Protein 3ET6 (pdb70)

Sequence (362 aa):
SAPAQEHPEATVLFSDIVGFTEIASRSSPLEVSLLDELYQRFDAAIEEYPQLYKVETIGDAYMVVCNVTVPCDDHADVLLEFALRMHEEASRVASSPVRIRVGMHSGPVVAGVVGRKMPRFLFGDTVNTASRMESHGEAGQIHISEACYCCLRSKERFEIRERGNITVKGKGTMRTYLLSPLSAPAQEHPEATVLFSDIVGFTEIASRSSPLEVSLLDELYQRFDAAIEEYPQLYKVETIGDAYMVVCNVTVPCDDHADVLLEFALRMHEEASRVAEPVRIRVGMHSGPVVAGVVGRKMPRFLFGDTVNTASRMESHGEAGQIHISEACYCLRSKERFEIRERGNITVKGKGTMRTYLLSPL

Nearest PDB structures (foldseek):
  3et6-assembly1_A  TM=1.006E+00  e=1.028E-40  Chlamydomonas reinhardtii
  3et6-assembly1_B  TM=9.823E-01  e=4.033E-35  Chlamydomonas reinhardtii
  8hbe-assembly1_A  TM=8.843E-01  e=1.521E-17  Homo sapiens
  3uvj-assembly1_A  TM=8.142E-01  e=6.470E-18  Homo sapiens
  1cju-assembly1_A  TM=8.402E-01  e=2.099E-16  Canis lupus familiaris

Solvent-accessible surface area: 17034 Å² total

Foldseek 3Di:
DDDKDKQFKKKKKKKDWDCLVVLCVPDPPVLSVLLVQLVVLLVVVCVVVVQKDWDQDVVRIIMIMGCPSPHDLQRLVSVVVSVLVSQVSQQVRCGCRIWMFMFMFMGMWIWDWDDDVDIDIIDDDRNLVSVVQRVVTDIQKYKYFPRSCVSNPCNPPQDWDAKDWDQNPPHGIGIITMGHND/DDFKDKDFKKKKKKKDWPPLVVVPVVDPPVVSCLLVQLVVLLVVVCVVVVQKDWDQDPVRIIMIMGCPPDHDQQRLQSVVVSVLVSQVSQQPGPVTIWMFMFMEMGMWIWDWDDDPDIDITDDDRNVVRVQQRVVTDIQKYKYFPRSCSRPCVPVFPKAWPQWDQTVPRGTTTMIMGHHD

Radius of gyration: 20.36 Å; Cα contacts (8 Å, |Δi|>4): 787; chains: 2; bounding box: 46×46×63 Å

B-factor: mean 72.59, std 29.99, range [11.93, 180.77]

Organism: Chlamydomonas reinhardtii (NCBI:txid3055)

CATH classification: 3.30.70.1230

InterPro domains:
  IPR001054 Adenylyl cyclase class-3/4/guanylyl cyclase [PF00211] (470-651)
  IPR001054 Adenylyl cyclase class-3/4/guanylyl cyclase [PS50125] (477-605)
  IPR001054 Adenylyl cyclase class-3/4/guanylyl cyclase [SM00044] (441-633)
  IPR001054 Adenylyl cyclase class-3/4/guanylyl cyclase [cd07302] (475-650)
  IPR011644 Heme NO-binding [PF07700] (37-158)
  IPR011645 Haem NO binding associated [PF07701] (232-462)
  IPR018297 Adenylyl cyclase class-4/guanylyl cyclase, conserved site [PS00452] (582-605)
  IPR024096 NO signalling/Golgi transport ligand-binding domain superfamily [SSF111126] (1-199)
  IPR029787 Nucleotide cyclase [G3DSA:3.30.70.1230] (467-655)
  IPR029787 Nucleotide cyclase [SSF55073] (463-649)
  IPR038158 H-NOX domain superfamily [G3DSA:3.90.1520.10] (1-194)
  IPR042463 Haem NO binding associated domain superfamily [G3DSA:3.30.450.260] (233-392)

Structure (mmCIF, N/CA/C/O backbone):
data_3ET6
#
_entry.id   3ET6
#
_cell.length_a   123.678
_cell.length_b   123.678
_cell.length_c   62.822
_cell.angle_alpha   90.000
_cell.angle_beta   90.000
_cell.angle_gamma   120.000
#
_symmetry.space_group_name_H-M   'P 32 2 1'
#
loop_
_entity.id
_entity.type
_entity.pdbx_description
1 polymer 'Soluble guanylyl cyclase beta'
2 polymer 'Soluble guanylyl cyclase beta'
3 non-polymer 'PHOSPHATE ION'
4 water water
#
loop_
_atom_site.group_PDB
_atom_site.id
_atom_site.type_symbol
_atom_site.label_atom_id
_atom_site.label_alt_id
_atom_site.label_comp_id
_atom_site.label_asym_id
_atom_site.label_entity_id
_atom_site.label_seq_id
_atom_site.pdbx_PDB_ins_code
_atom_site.Cartn_x
_atom_site.Cartn_y
_atom_site.Cartn_z
_atom_site.occupancy
_atom_site.B_iso_or_equiv
_atom_site.auth_seq_id
_atom_site.auth_comp_id
_atom_site.auth_asym_id
_atom_site.auth_atom_id
_atom_site.pdbx_PDB_model_num
ATOM 1 N N . SER A 1 1 ? -18.420 40.440 -9.549 1.00 77.64 467 SER A N 1
ATOM 2 C CA . SER A 1 1 ? -19.365 40.668 -8.477 1.00 85.75 467 SER A CA 1
ATOM 3 C C . SER A 1 1 ? -19.478 39.357 -7.699 1.00 88.08 467 SER A C 1
ATOM 4 O O . SER A 1 1 ? -19.682 38.304 -8.291 1.00 94.64 467 SER A O 1
ATOM 7 N N . ALA A 1 2 ? -19.342 39.422 -6.376 1.00 90.17 468 ALA A N 1
ATOM 8 C CA . ALA A 1 2 ? -19.322 38.228 -5.509 1.00 82.05 468 ALA A CA 1
ATOM 9 C C . ALA A 1 2 ? -20.556 37.331 -5.686 1.00 85.49 468 ALA A C 1
ATOM 10 O O . ALA A 1 2 ? -21.638 37.822 -6.005 1.00 81.65 468 ALA A O 1
ATOM 12 N N . PRO A 1 3 ? -20.400 36.008 -5.472 1.00 90.68 469 PRO A N 1
ATO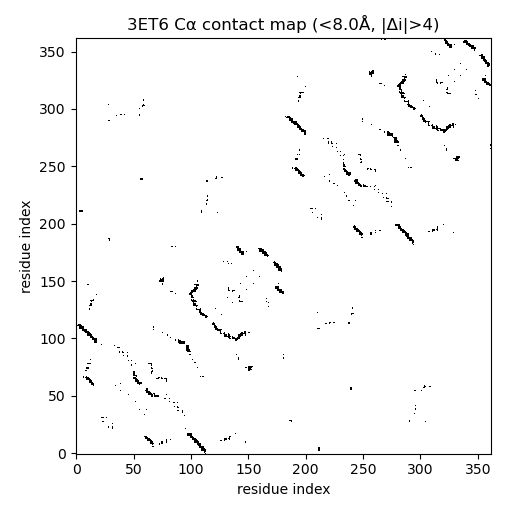M 13 C CA . PRO A 1 3 ? -21.550 35.099 -5.621 1.00 83.61 469 PRO A CA 1
ATOM 14 C C . PRO A 1 3 ? -22.643 35.355 -4.587 1.00 83.75 469 PRO A C 1
ATOM 15 O O . PRO A 1 3 ? -22.429 36.059 -3.603 1.00 78.88 469 PRO A O 1
ATOM 19 N N . ALA A 1 4 ? -23.821 34.794 -4.819 1.00 85.52 470 ALA A N 1
ATOM 20 C CA . ALA A 1 4 ? -24.870 34.873 -3.829 1.00 74.31 470 ALA A CA 1
ATOM 21 C C . ALA A 1 4 ? -24.331 34.199 -2.577 1.00 79.41 470 ALA A C 1
ATOM 22 O O . ALA A 1 4 ? -23.596 33.208 -2.679 1.00 79.15 470 ALA A O 1
ATOM 24 N N . GLN A 1 5 ? -24.689 34.769 -1.422 1.00 77.98 471 GLN A N 1
ATOM 25 C CA . GLN A 1 5 ? -24.372 34.235 -0.103 1.00 79.38 471 GLN A CA 1
ATOM 26 C C . GLN A 1 5 ? -25.663 33.992 0.641 1.00 82.81 471 GLN A C 1
ATOM 27 O O . GLN A 1 5 ? -26.674 34.626 0.363 1.00 84.23 471 GLN A O 1
ATOM 33 N N . GLU A 1 6 ? -25.642 33.068 1.584 1.00 80.21 472 GLU A N 1
ATOM 34 C CA . GLU A 1 6 ? -26.785 32.885 2.459 1.00 86.59 472 GLU A CA 1
ATOM 35 C C . GLU A 1 6 ? -26.467 33.347 3.889 1.00 80.48 472 GLU A C 1
ATOM 36 O O . GLU A 1 6 ? -25.643 32.756 4.578 1.00 80.29 472 GLU A O 1
ATOM 42 N N . HIS A 1 7 ? -27.104 34.435 4.299 1.00 78.63 473 HIS A N 1
ATOM 43 C CA . HIS A 1 7 ? -26.965 34.937 5.636 1.00 76.87 473 HIS A CA 1
ATOM 44 C C . HIS A 1 7 ? -27.875 34.111 6.536 1.00 83.14 473 HIS A C 1
ATOM 45 O O . HIS A 1 7 ? -29.085 34.075 6.334 1.00 73.47 473 HIS A O 1
ATOM 52 N N . PRO A 1 8 ? -27.282 33.452 7.541 1.00 96.24 474 PRO A N 1
ATOM 53 C CA . PRO A 1 8 ? -27.981 32.450 8.349 1.00 101.76 474 PRO A CA 1
ATOM 54 C C . PRO A 1 8 ? -29.115 33.046 9.162 1.00 91.39 474 PRO A C 1
ATOM 55 O O . PRO A 1 8 ? -30.075 32.343 9.457 1.00 91.46 474 PRO A O 1
ATOM 59 N N . GLU A 1 9 ? -29.002 34.319 9.515 1.00 84.17 475 GLU A N 1
ATOM 60 C CA . GLU A 1 9 ? -30.005 34.935 10.349 1.00 91.45 475 GLU A CA 1
ATOM 61 C C . GLU A 1 9 ? -30.041 36.423 10.146 1.00 80.40 475 GLU A C 1
ATOM 62 O O . GLU A 1 9 ? -29.166 37.147 10.605 1.00 89.49 475 GLU A O 1
ATOM 68 N N . ALA A 1 10 ? -31.079 36.876 9.460 1.00 72.99 476 ALA A N 1
ATOM 69 C CA . ALA A 1 10 ? -31.300 38.291 9.250 1.00 75.44 476 ALA A CA 1
ATOM 70 C C . ALA A 1 10 ? -32.771 38.565 9.512 1.00 75.91 476 ALA A C 1
ATOM 71 O O . ALA A 1 10 ? -33.581 37.647 9.666 1.00 68.49 476 ALA A O 1
ATOM 73 N N . THR A 1 11 ? -33.104 39.840 9.607 1.00 87.44 477 THR A N 1
ATOM 74 C CA . THR A 1 11 ? -34.470 40.256 9.881 1.00 92.92 477 THR A CA 1
ATOM 75 C C . THR A 1 11 ? -35.004 41.132 8.727 1.00 80.71 477 THR A C 1
ATOM 76 O O . THR A 1 11 ? -34.405 42.152 8.380 1.00 72.19 477 THR A O 1
ATOM 80 N N . VAL A 1 12 ? -36.106 40.731 8.107 1.00 70.97 478 VAL A N 1
ATOM 81 C CA . VAL A 1 12 ? -36.615 41.512 6.984 1.00 68.77 478 VAL A CA 1
ATOM 82 C C . VAL A 1 12 ? -37.962 42.101 7.316 1.00 54.15 478 VAL A C 1
ATOM 83 O O . VAL A 1 12 ? -38.787 41.446 7.896 1.00 61.54 478 VAL A O 1
ATOM 87 N N . LEU A 1 13 ? -38.127 43.371 6.970 1.00 55.43 479 LEU A N 1
ATOM 88 C CA . LEU A 1 13 ? -39.348 44.135 7.162 1.00 53.62 479 LEU A CA 1
ATOM 89 C C . LEU A 1 13 ? -40.066 44.470 5.820 1.00 64.54 479 LEU A C 1
ATOM 90 O O . LEU A 1 13 ? -39.423 44.775 4.818 1.00 72.99 479 LEU A O 1
ATOM 95 N N . PHE A 1 14 ? -41.391 44.418 5.797 1.00 61.55 480 PHE A N 1
ATOM 96 C CA . PHE A 1 14 ? -42.140 45.067 4.747 1.00 61.81 480 PHE A CA 1
ATOM 97 C C . PHE A 1 14 ? -43.061 46.102 5.365 1.00 64.72 480 PHE A C 1
ATOM 98 O O . PHE A 1 14 ? -43.523 45.924 6.495 1.00 63.62 480 PHE A O 1
ATOM 106 N N . SER A 1 15 ? -43.336 47.171 4.620 1.00 62.88 481 SER A N 1
ATOM 107 C CA . SER A 1 15 ? -44.312 48.176 5.022 1.00 66.01 481 SER A CA 1
ATOM 108 C C . SER A 1 15 ? -45.192 48.602 3.838 1.00 68.25 481 SER A C 1
ATOM 109 O O . SER A 1 15 ? -44.721 48.667 2.718 1.00 64.00 481 SER A O 1
ATOM 112 N N . ASP A 1 16 ? -46.457 48.921 4.093 1.00 67.69 482 ASP A N 1
ATOM 113 C CA . ASP A 1 16 ? -47.375 49.299 3.024 1.00 68.01 482 ASP A CA 1
ATOM 114 C C . ASP A 1 16 ? -48.449 50.312 3.480 1.00 74.08 482 ASP A C 1
ATOM 115 O O . ASP A 1 16 ? -48.844 50.321 4.646 1.00 67.52 482 ASP A O 1
ATOM 120 N N . ILE A 1 17 ? -48.926 51.150 2.552 1.00 63.51 483 ILE A N 1
ATOM 121 C CA . ILE A 1 17 ? -49.904 52.171 2.900 1.00 61.68 483 ILE A CA 1
ATOM 122 C C . ILE A 1 17 ? -51.239 51.517 3.165 1.00 62.57 483 ILE A C 1
ATOM 123 O O . ILE A 1 17 ? -51.682 50.634 2.414 1.00 61.45 483 ILE A O 1
ATOM 128 N N . VAL A 1 18 ? -51.863 51.952 4.254 1.00 69.04 484 VAL A N 1
ATOM 129 C CA . VAL A 1 18 ? -53.189 51.500 4.611 1.00 78.38 484 VAL A CA 1
ATOM 130 C C . VAL A 1 18 ? -54.209 52.296 3.800 1.00 78.15 484 VAL A C 1
ATOM 131 O O . VAL A 1 18 ? -54.097 53.515 3.665 1.00 81.46 484 VAL A O 1
ATOM 135 N N . GLY A 1 19 ? -55.182 51.583 3.239 1.00 73.48 485 GLY A N 1
ATOM 136 C CA . GLY A 1 19 ? -56.231 52.170 2.424 1.00 84.58 485 GLY A CA 1
ATOM 137 C C . GLY A 1 19 ? -55.727 52.805 1.143 1.00 87.51 485 GLY A C 1
ATOM 138 O O . GLY A 1 19 ? -56.258 53.817 0.689 1.00 89.86 485 GLY A O 1
ATOM 139 N N . PHE A 1 20 ? -54.713 52.199 0.543 1.00 82.30 486 PHE A N 1
ATOM 140 C CA . PHE A 1 20 ? -54.096 52.774 -0.634 1.00 83.63 486 PHE A CA 1
ATOM 141 C C . PHE A 1 20 ? -55.070 52.820 -1.806 1.00 85.78 486 PHE A C 1
ATOM 142 O O . PHE A 1 20 ? -55.238 53.857 -2.428 1.00 82.52 486 PHE A O 1
ATOM 150 N N . THR A 1 21 ? -55.738 51.713 -2.099 1.00 95.90 487 THR A N 1
ATOM 151 C CA . THR A 1 21 ? -56.675 51.721 -3.208 1.00 95.50 487 THR A CA 1
ATOM 152 C C . THR A 1 21 ? -57.774 52.774 -2.945 1.00 100.24 487 THR A C 1
ATOM 153 O O . THR A 1 21 ? -58.242 53.434 -3.859 1.00 112.00 487 THR A O 1
ATOM 157 N N . GLU A 1 22 ? -58.152 52.962 -1.690 1.00 93.73 488 GLU A N 1
ATOM 158 C CA . GLU A 1 22 ? -59.148 53.972 -1.337 1.00 103.48 488 GLU A CA 1
ATOM 159 C C . GLU A 1 22 ? -58.672 55.431 -1.479 1.00 99.62 488 GLU A C 1
ATOM 160 O O . GLU A 1 22 ? -59.451 56.328 -1.803 1.00 90.24 488 GLU A O 1
ATOM 166 N N . ILE A 1 23 ? -57.397 55.656 -1.182 1.00 92.88 489 ILE A N 1
ATOM 167 C CA . ILE A 1 23 ? -56.749 56.956 -1.319 1.00 90.04 489 ILE A CA 1
ATOM 168 C C . ILE A 1 23 ? -56.589 57.292 -2.802 1.00 88.77 489 ILE A C 1
ATOM 169 O O . ILE A 1 23 ? -56.719 58.444 -3.223 1.00 86.85 489 ILE A O 1
ATOM 174 N N . ALA A 1 24 ? -56.286 56.260 -3.581 1.00 79.81 490 ALA A N 1
ATOM 175 C CA . ALA A 1 24 ? -56.103 56.389 -5.006 1.00 81.49 490 ALA A CA 1
ATOM 176 C C . ALA A 1 24 ? -57.478 56.474 -5.634 1.00 96.34 490 ALA A C 1
ATOM 177 O O . ALA A 1 24 ? -57.630 56.815 -6.810 1.00 99.05 490 ALA A O 1
ATOM 179 N N . SER A 1 25 ? -58.488 56.159 -4.838 1.00 113.38 491 SER A N 1
ATOM 180 C CA . SER A 1 25 ? -59.846 56.213 -5.323 1.00 118.59 491 SER A CA 1
ATOM 181 C C . SER A 1 25 ? -60.165 57.658 -5.641 1.00 123.90 491 SER A C 1
ATOM 182 O O . SER A 1 25 ? -60.739 57.958 -6.676 1.00 129.36 491 SER A O 1
ATOM 185 N N . ARG A 1 26 ? -59.772 58.556 -4.750 1.00 106.52 492 ARG A N 1
ATOM 186 C CA . ARG A 1 26 ? -60.084 59.959 -4.924 1.00 111.88 492 ARG A CA 1
ATOM 187 C C . ARG A 1 26 ? -58.838 60.777 -5.189 1.00 103.87 492 ARG A C 1
ATOM 188 O O . ARG A 1 26 ? -58.668 61.849 -4.628 1.00 105.01 492 ARG A O 1
ATOM 196 N N . SER A 1 27 ? -57.973 60.271 -6.061 1.00 108.41 493 SER A N 1
ATOM 197 C CA . SER A 1 27 ? -56.788 61.013 -6.503 1.00 99.25 493 SER A CA 1
ATOM 198 C C . SER A 1 27 ? -56.348 60.568 -7.902 1.00 92.08 493 SER A C 1
ATOM 199 O O . SER A 1 27 ? -56.645 59.456 -8.340 1.00 85.84 493 SER A O 1
ATOM 202 N N . SER A 1 28 ? -55.654 61.457 -8.603 1.00 98.72 494 SER A N 1
ATOM 203 C CA . SER A 1 28 ? -54.9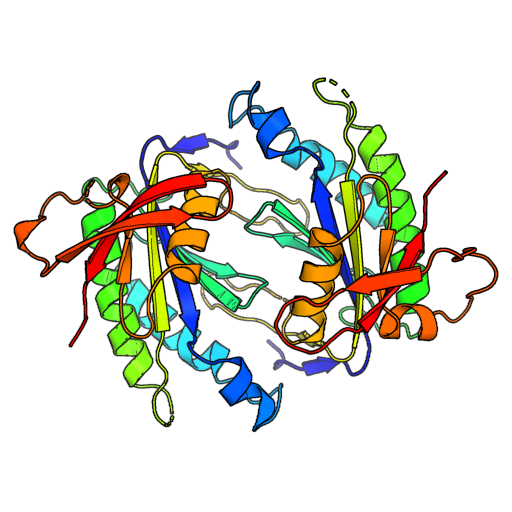62 61.116 -9.839 1.00 94.88 494 SER A CA 1
ATOM 204 C C . SER A 1 28 ? -53.919 60.037 -9.547 1.00 93.74 494 SER A C 1
ATOM 205 O O . SER A 1 28 ? -53.406 59.953 -8.433 1.00 90.00 494 SER A O 1
ATOM 208 N N . PRO A 1 29 ? -53.595 59.198 -10.546 1.00 98.94 495 PRO A N 1
ATOM 209 C CA . PRO A 1 29 ? -52.542 58.202 -10.311 1.00 88.79 495 PRO A CA 1
ATOM 210 C C . PRO A 1 29 ? -51.161 58.840 -10.164 1.00 77.48 495 PRO A C 1
ATOM 211 O O . PRO A 1 29 ? -50.284 58.246 -9.553 1.00 76.32 495 PRO A O 1
ATOM 215 N N . LEU A 1 30 ? -50.973 60.019 -10.746 1.00 74.55 496 LEU A N 1
ATOM 216 C CA . LEU A 1 30 ? -49.728 60.743 -10.602 1.00 75.45 496 LEU A CA 1
ATOM 217 C C . LEU A 1 30 ? -49.768 61.487 -9.266 1.00 75.53 496 LEU A C 1
ATOM 218 O O . LEU A 1 30 ? -48.732 61.733 -8.645 1.00 63.60 496 LEU A O 1
ATOM 223 N N . GLU A 1 31 ? -50.967 61.832 -8.813 1.00 78.31 497 GLU A N 1
ATOM 224 C CA . GLU A 1 31 ? -51.107 62.373 -7.471 1.00 85.67 497 GLU A CA 1
ATOM 225 C C . GLU A 1 31 ? -50.687 61.314 -6.471 1.00 73.34 497 GLU A C 1
ATOM 226 O O . GLU A 1 31 ? -49.934 61.608 -5.538 1.00 71.39 497 GLU A O 1
ATOM 232 N N . VAL A 1 32 ? -51.139 60.078 -6.673 1.00 83.78 498 VAL A N 1
ATOM 233 C CA . VAL A 1 32 ? -50.913 59.042 -5.666 1.00 86.41 498 VAL A CA 1
ATOM 234 C C . VAL A 1 32 ? -49.498 58.497 -5.731 1.00 74.95 498 VAL A C 1
ATOM 235 O O . VAL A 1 32 ? -48.970 57.995 -4.738 1.00 69.07 498 VAL A O 1
ATOM 248 N N . SER A 1 34 ? -46.934 60.462 -6.409 1.00 73.62 500 SER A N 1
ATOM 249 C CA . SER A 1 34 ? -46.072 61.397 -5.707 1.00 82.89 500 SER A CA 1
ATOM 250 C C . SER A 1 34 ? -46.349 61.386 -4.181 1.00 82.55 500 SER A C 1
ATOM 251 O O . SER A 1 34 ? -45.512 61.822 -3.382 1.00 73.17 500 SER A O 1
ATOM 254 N N . LEU A 1 35 ? -47.514 60.882 -3.783 1.00 75.82 501 LEU A N 1
ATOM 255 C CA . LEU A 1 35 ? -47.788 60.636 -2.373 1.00 77.58 501 LEU A CA 1
ATOM 256 C C . LEU A 1 35 ? -46.953 59.445 -1.914 1.00 73.08 501 LEU A C 1
ATOM 257 O O . LEU A 1 35 ? -46.373 59.437 -0.838 1.00 60.87 501 LEU A O 1
ATOM 262 N N . LEU A 1 36 ? -46.887 58.429 -2.757 1.00 82.30 502 LEU A N 1
ATOM 263 C CA . LEU A 1 36 ? -46.047 57.294 -2.476 1.00 70.72 502 LEU A CA 1
ATOM 264 C C . LEU A 1 36 ? -44.595 57.773 -2.352 1.00 69.92 502 LEU A C 1
ATOM 265 O O . LEU A 1 36 ? -43.937 57.494 -1.364 1.00 79.13 502 LEU A O 1
ATOM 270 N N . ASP A 1 37 ? -44.108 58.525 -3.337 1.00 70.99 503 ASP A N 1
ATOM 271 C CA . ASP A 1 37 ? -42.706 58.959 -3.380 1.00 74.94 503 ASP A CA 1
ATOM 272 C C . ASP A 1 37 ? -42.334 59.837 -2.169 1.00 75.66 503 ASP A C 1
ATOM 273 O O . ASP A 1 37 ? -41.202 59.779 -1.672 1.00 69.57 503 ASP A O 1
ATOM 278 N N . GLU A 1 38 ? -43.294 60.637 -1.697 1.00 86.78 504 GLU A N 1
ATOM 279 C CA . GLU A 1 38 ? -43.091 61.539 -0.549 1.00 102.20 504 GLU A CA 1
ATOM 280 C C . GLU A 1 38 ? -42.839 60.745 0.727 1.00 97.81 504 GLU A C 1
ATOM 281 O O . GLU A 1 38 ? -41.864 60.974 1.428 1.00 104.24 504 GLU A O 1
ATOM 287 N N . LEU A 1 39 ? -43.727 59.803 1.009 1.00 92.71 505 LEU A N 1
ATOM 288 C CA . LEU A 1 39 ? -43.528 58.838 2.072 1.00 82.28 505 LEU A CA 1
ATOM 289 C C . LEU A 1 39 ? -42.224 58.059 1.929 1.00 75.31 505 LEU A C 1
ATOM 290 O O . LEU A 1 39 ? -41.567 57.789 2.911 1.00 76.07 505 LEU A O 1
ATOM 295 N N . TYR A 1 40 ? -41.859 57.673 0.717 1.00 73.12 506 TYR A N 1
ATOM 296 C CA . TYR A 1 40 ? -40.602 56.962 0.498 1.00 76.54 506 TYR A CA 1
ATOM 297 C C . TYR A 1 40 ? -39.430 57.802 0.917 1.00 77.19 506 TYR A C 1
ATOM 298 O O . TYR A 1 40 ? -38.467 57.288 1.467 1.00 82.11 506 TYR A O 1
ATOM 307 N N . GLN A 1 41 ? -39.499 59.096 0.635 1.00 77.90 507 GLN A N 1
ATOM 308 C CA . GLN A 1 41 ? -38.367 59.971 0.892 1.00 81.63 507 GLN A CA 1
ATOM 309 C C . GLN A 1 41 ? -38.214 60.283 2.365 1.00 81.97 507 GLN A C 1
ATOM 310 O O . GLN A 1 41 ? -37.107 60.542 2.839 1.00 84.97 507 GLN A O 1
ATOM 316 N N . ARG A 1 42 ? -39.323 60.272 3.093 1.00 85.55 508 ARG A N 1
ATOM 317 C CA . ARG A 1 42 ? -39.262 60.361 4.550 1.00 91.23 508 ARG A CA 1
ATOM 318 C C . ARG A 1 42 ? -38.617 59.111 5.154 1.00 84.46 508 ARG A C 1
ATOM 319 O O . ARG A 1 42 ? -37.888 59.214 6.123 1.00 86.87 508 ARG A O 1
ATOM 327 N N . PHE A 1 43 ? -38.849 57.938 4.573 1.00 79.82 509 PHE A N 1
ATOM 328 C CA . PHE A 1 43 ? -38.230 56.723 5.085 1.00 80.63 509 PHE A CA 1
ATOM 329 C C . PHE A 1 43 ? -36.740 56.751 4.801 1.00 77.05 509 PHE A C 1
ATOM 330 O O . PHE A 1 43 ? -35.927 56.415 5.658 1.00 77.28 509 PHE A O 1
ATOM 338 N N . ASP A 1 44 ? -36.386 57.161 3.593 1.00 82.86 510 ASP A N 1
ATOM 339 C CA . ASP A 1 44 ? -34.998 57.179 3.166 1.00 85.22 510 ASP A CA 1
ATOM 340 C C . ASP A 1 44 ? -34.150 58.168 3.986 1.00 87.66 510 ASP A C 1
ATOM 341 O O . ASP A 1 44 ? -32.939 57.963 4.184 1.00 89.77 510 ASP A O 1
ATOM 346 N N . ALA A 1 45 ? -34.782 59.246 4.451 1.00 82.35 511 ALA A N 1
ATOM 347 C CA . ALA A 1 45 ? -34.090 60.257 5.271 1.00 88.00 511 ALA A CA 1
ATOM 348 C C . ALA A 1 45 ? -34.112 59.928 6.775 1.00 92.28 511 ALA A C 1
ATOM 349 O O . ALA A 1 45 ? -33.301 60.458 7.550 1.00 104.02 511 ALA A O 1
ATOM 351 N N . ALA A 1 46 ? -35.047 59.086 7.205 1.00 86.82 512 ALA A N 1
ATOM 352 C CA . ALA A 1 46 ? -34.996 58.592 8.568 1.00 88.80 512 ALA A CA 1
ATOM 353 C C . ALA A 1 46 ? -34.015 57.425 8.621 1.00 90.59 512 ALA A C 1
ATOM 354 O O . ALA A 1 46 ? -33.397 57.176 9.648 1.00 90.39 512 ALA A O 1
ATOM 356 N N . ILE A 1 47 ? -33.837 56.732 7.501 1.00 89.51 513 ILE A N 1
ATOM 357 C CA . ILE A 1 47 ? -32.965 55.565 7.491 1.00 88.87 513 ILE A CA 1
ATOM 358 C C . ILE A 1 47 ? -31.484 55.968 7.362 1.00 88.80 513 ILE A C 1
ATOM 359 O O . ILE A 1 47 ? -30.594 55.108 7.403 1.00 84.74 513 ILE A O 1
ATOM 364 N N . GLU A 1 48 ? -31.238 57.274 7.220 1.00 88.52 514 GLU A N 1
ATOM 365 C CA . GLU A 1 48 ? -29.884 57.852 7.350 1.00 99.21 514 GLU A CA 1
ATOM 366 C C . GLU A 1 48 ? -29.301 57.484 8.727 1.00 96.71 514 GLU A C 1
ATOM 367 O O . GLU A 1 48 ? -28.123 57.190 8.873 1.00 90.31 514 GLU A O 1
ATOM 373 N N . GLU A 1 49 ? -30.165 57.450 9.730 1.00 95.36 515 GLU A N 1
ATOM 374 C CA . GLU A 1 49 ? -29.747 57.185 11.083 1.00 85.04 515 GLU A CA 1
ATOM 375 C C . GLU A 1 49 ? -29.590 55.682 11.372 1.00 98.49 515 GLU A C 1
ATOM 376 O O . GLU A 1 49 ? -29.079 55.302 12.423 1.00 87.68 515 GLU A O 1
ATOM 382 N N . TYR A 1 50 ? -30.026 54.817 10.456 1.00 117.96 516 TYR A N 1
ATOM 383 C CA . TYR A 1 50 ? -29.922 53.371 10.703 1.00 118.37 516 TYR A CA 1
ATOM 384 C C . TYR A 1 50 ? -29.088 52.667 9.630 1.00 118.31 516 TYR A C 1
ATOM 385 O O . TYR A 1 50 ? -29.613 51.990 8.756 1.00 116.55 516 TYR A O 1
ATOM 394 N N . PRO A 1 51 ? -27.764 52.811 9.727 1.00 109.92 517 PRO A N 1
ATOM 395 C CA . PRO A 1 51 ? -26.788 52.351 8.733 1.00 110.59 517 PRO A CA 1
ATOM 396 C C . PRO A 1 51 ? -26.800 50.848 8.479 1.00 104.60 517 PRO A C 1
ATOM 397 O O . PRO A 1 51 ? -26.578 50.419 7.346 1.00 103.98 517 PRO A O 1
ATOM 401 N N . GLN A 1 52 ? -27.039 50.058 9.515 1.00 98.63 518 GLN A N 1
ATOM 402 C CA . GLN A 1 52 ? -27.014 48.619 9.357 1.00 93.78 518 GLN A CA 1
ATOM 403 C C . GLN A 1 52 ? -28.101 48.190 8.379 1.00 88.46 518 GLN A C 1
ATOM 404 O O . GLN A 1 52 ? -28.071 47.064 7.900 1.00 84.88 518 GLN A O 1
ATOM 410 N N . LEU A 1 53 ? -29.066 49.075 8.104 1.00 91.19 519 LEU A N 1
ATOM 411 C CA . LEU A 1 53 ? -30.281 48.700 7.334 1.00 88.18 519 LEU A CA 1
ATOM 412 C C . LEU A 1 53 ? -30.135 48.904 5.816 1.00 90.58 519 LEU A C 1
ATOM 413 O O . LEU A 1 53 ? -29.536 49.887 5.359 1.00 91.54 519 LEU A O 1
ATOM 418 N N . TYR A 1 54 ? -30.666 47.945 5.060 1.00 89.16 520 TYR A N 1
ATOM 419 C CA . TYR A 1 54 ? -30.800 48.035 3.605 1.00 80.47 520 TYR A CA 1
ATOM 420 C C . TYR A 1 54 ? -32.265 48.056 3.143 1.00 75.70 520 TYR A C 1
ATOM 421 O O . TYR A 1 54 ? -33.029 47.152 3.499 1.00 67.30 520 TYR A O 1
ATOM 430 N N . LYS A 1 55 ? -32.629 49.041 2.310 1.00 73.97 521 LYS A N 1
ATOM 431 C CA . LYS A 1 55 ? -34.000 49.201 1.829 1.00 65.42 521 LYS A CA 1
ATOM 432 C C . LYS A 1 55 ? -34.149 49.201 0.306 1.00 76.52 521 LYS A C 1
ATOM 433 O O . LYS A 1 55 ? -33.365 49.808 -0.406 1.00 94.95 521 LYS A O 1
ATOM 439 N N . VAL A 1 56 ? -35.180 48.516 -0.172 1.00 77.80 522 VAL A N 1
ATOM 440 C CA . VAL A 1 56 ? -35.595 48.611 -1.550 1.00 68.28 522 VAL A CA 1
ATOM 441 C C . VAL A 1 56 ? -37.097 48.922 -1.646 1.00 61.08 522 VAL A C 1
ATOM 442 O O . VAL A 1 56 ? -37.894 48.331 -0.944 1.00 57.87 522 VAL A O 1
ATOM 446 N N . GLU A 1 57 ? -37.454 49.895 -2.486 1.00 61.47 523 GLU A N 1
ATOM 447 C CA . GLU A 1 57 ? -38.839 50.181 -2.825 1.00 56.36 523 GLU A CA 1
ATOM 448 C C . GLU A 1 57 ? -39.247 49.140 -3.858 1.00 50.56 523 GLU A C 1
ATOM 449 O O . GLU A 1 57 ? -38.565 48.984 -4.844 1.00 46.20 523 GLU A O 1
ATOM 455 N N . THR A 1 58 ? -40.329 48.404 -3.638 1.00 51.46 524 THR A N 1
ATOM 456 C CA . THR A 1 58 ? -40.589 47.217 -4.453 1.00 56.09 524 THR A CA 1
ATOM 457 C C . THR A 1 58 ? -41.777 47.393 -5.410 1.00 57.36 524 THR A C 1
ATOM 458 O O . THR A 1 58 ? -42.690 48.190 -5.143 1.00 46.59 524 THR A O 1
ATOM 462 N N . ILE A 1 59 ? -41.742 46.663 -6.533 1.00 49.26 525 ILE A N 1
ATOM 463 C CA . ILE A 1 59 ? -42.914 46.582 -7.396 1.00 52.80 525 ILE A CA 1
ATOM 464 C C . ILE A 1 59 ? -44.074 45.995 -6.595 1.00 49.04 525 ILE A C 1
ATOM 465 O O . ILE A 1 59 ? -43.974 44.893 -6.060 1.00 68.70 525 ILE A O 1
ATOM 470 N N . GLY A 1 60 ? -45.163 46.750 -6.523 1.00 50.18 526 GLY A N 1
ATOM 471 C CA . GLY A 1 60 ? -46.321 46.454 -5.683 1.00 42.44 526 GLY A CA 1
ATOM 472 C C . GLY A 1 60 ? -46.487 47.526 -4.586 1.00 48.14 526 GLY A C 1
ATOM 473 O O . GLY A 1 60 ? -47.495 47.578 -3.902 1.00 75.04 526 GLY A O 1
ATOM 474 N N . ASP A 1 61 ? -45.461 48.356 -4.416 1.00 48.72 527 ASP A N 1
ATOM 475 C CA . ASP A 1 61 ? -45.474 49.535 -3.545 1.00 66.30 527 ASP A CA 1
ATOM 476 C C . ASP A 1 61 ? -44.858 49.257 -2.159 1.00 65.92 527 ASP A C 1
ATOM 477 O O . ASP A 1 61 ? -44.502 50.165 -1.450 1.00 68.05 527 ASP A O 1
ATOM 482 N N . ALA A 1 62 ? -44.703 47.995 -1.800 1.00 66.36 528 ALA A N 1
ATOM 483 C CA . ALA A 1 62 ? -44.117 47.656 -0.527 1.00 59.96 528 ALA A CA 1
ATOM 484 C C . ALA A 1 62 ? -42.733 48.260 -0.422 1.00 58.99 528 ALA A C 1
ATOM 485 O O . ALA A 1 62 ? -41.950 48.213 -1.363 1.00 54.29 528 ALA A O 1
ATOM 487 N N . TYR A 1 63 ? -42.456 48.847 0.738 1.00 66.13 529 TYR A N 1
ATOM 488 C CA . TYR A 1 63 ? -41.121 49.298 1.116 1.00 62.56 529 TYR A CA 1
ATOM 489 C C . TYR A 1 63 ? -40.486 48.148 1.864 1.00 57.43 529 TYR A C 1
ATOM 490 O O . TYR A 1 63 ? -41.039 47.662 2.828 1.00 51.95 529 TYR A O 1
ATOM 499 N N . MET A 1 64 ? -39.332 47.701 1.414 1.00 62.44 530 MET A N 1
ATOM 500 C CA . MET A 1 64 ? -38.653 46.629 2.106 1.00 67.70 530 MET A CA 1
ATOM 501 C C . MET A 1 64 ? -37.373 47.134 2.810 1.00 71.31 530 MET A C 1
ATOM 502 O O . MET A 1 64 ? -36.724 48.096 2.367 1.00 66.25 530 MET A O 1
ATOM 507 N N . VAL A 1 65 ? -37.035 46.488 3.923 1.00 61.88 531 VAL A N 1
ATOM 508 C CA . VAL A 1 65 ? -35.839 46.820 4.708 1.00 63.08 531 VAL A CA 1
ATOM 509 C C . VAL A 1 65 ? -35.219 45.521 5.255 1.00 56.69 531 VAL A C 1
ATOM 510 O O . VAL A 1 65 ? -35.916 44.588 5.550 1.00 61.24 531 VAL A O 1
ATOM 514 N N . VAL A 1 66 ? -33.907 45.443 5.361 1.00 72.20 532 VAL A N 1
ATOM 515 C CA . VAL A 1 66 ? -33.265 44.193 5.745 1.00 78.56 532 VAL A CA 1
ATOM 516 C C . VAL A 1 66 ? -32.099 44.531 6.690 1.00 90.86 532 VAL A C 1
ATOM 517 O O . VAL A 1 66 ? -31.503 45.608 6.597 1.00 96.15 532 VAL A O 1
ATOM 521 N N . CYS A 1 67 ? -31.813 43.645 7.638 1.00 89.59 533 CYS A N 1
ATOM 522 C CA . CYS A 1 67 ? -30.739 43.888 8.597 1.00 84.99 533 CYS A CA 1
ATOM 523 C C . CYS A 1 67 ? -29.911 42.625 8.764 1.00 84.21 533 CYS A C 1
ATOM 524 O O . CYS A 1 67 ? -30.429 41.504 8.690 1.00 80.74 533 CYS A O 1
ATOM 527 N N . ASN A 1 68 ? -28.608 42.822 8.923 1.00 88.09 534 ASN A N 1
ATOM 528 C CA . ASN A 1 68 ? -27.676 41.716 8.965 1.00 96.51 534 ASN A CA 1
ATOM 529 C C . ASN A 1 68 ? -27.483 40.985 7.624 1.00 84.17 534 ASN A C 1
ATOM 530 O O . ASN A 1 68 ? -27.285 39.781 7.592 1.00 79.24 534 ASN A O 1
ATOM 535 N N . VAL A 1 69 ? -27.565 41.703 6.512 1.00 89.96 535 VAL A N 1
ATOM 536 C CA . VAL A 1 69 ? -27.231 41.121 5.209 1.00 76.35 535 VAL A CA 1
ATOM 537 C C . VAL A 1 69 ? -26.204 42.048 4.616 1.00 87.09 535 VAL A C 1
ATOM 538 O O . VAL A 1 69 ? -25.208 41.608 4.053 1.00 98.76 535 VAL A O 1
ATOM 542 N N . THR A 1 70 ? -26.429 43.348 4.790 1.00 91.12 536 THR A N 1
ATOM 543 C CA . THR A 1 70 ? -25.443 44.358 4.428 1.00 90.65 536 THR A CA 1
ATOM 544 C C . THR A 1 70 ? -24.232 44.221 5.344 1.00 110.29 536 THR A C 1
ATOM 545 O O . THR A 1 70 ? -23.191 43.707 4.934 1.00 120.14 536 THR A O 1
ATOM 549 N N . VAL A 1 71 ? -24.373 44.670 6.589 1.00 106.78 537 VAL A N 1
ATOM 550 C CA . VAL A 1 71 ? -23.334 44.468 7.580 1.00 109.31 537 VAL A CA 1
ATOM 551 C C . VAL A 1 71 ? -23.863 43.490 8.626 1.00 111.19 537 VAL A C 1
ATOM 552 O O . VAL A 1 71 ? -25.058 43.459 8.872 1.00 115.22 537 VAL A O 1
ATOM 556 N N . PRO A 1 72 ? -22.979 42.671 9.219 1.00 141.27 538 PRO A N 1
ATOM 557 C CA . PRO A 1 72 ? -23.319 41.806 10.359 1.00 147.53 538 PRO A CA 1
ATOM 558 C C . PRO A 1 72 ? -23.892 42.576 11.548 1.00 141.21 538 PRO A C 1
ATOM 559 O O . PRO A 1 72 ? -23.592 43.757 11.715 1.00 139.49 538 PRO A O 1
ATOM 563 N N . CYS A 1 73 ? -24.703 41.918 12.370 1.00 129.54 539 CYS A N 1
ATOM 564 C CA . CYS A 1 73 ? -25.320 42.604 13.500 1.00 137.36 539 CYS A CA 1
ATOM 565 C C . CYS A 1 73 ? -25.616 41.703 14.696 1.00 141.02 539 CYS A C 1
ATOM 566 O O . CYS A 1 73 ? -25.110 41.934 15.795 1.00 154.99 539 CYS A O 1
ATOM 569 N N . ASP A 1 74 ? -26.445 40.687 14.485 1.00 124.07 540 ASP A N 1
ATOM 570 C CA . ASP A 1 74 ? -26.934 39.869 15.585 1.00 123.02 540 ASP A CA 1
ATOM 571 C C . ASP A 1 74 ? -28.042 40.657 16.268 1.00 106.91 540 ASP A C 1
ATOM 572 O O . ASP A 1 74 ? -29.178 40.195 16.376 1.00 108.27 540 ASP A O 1
ATOM 577 N N . ASP A 1 75 ? -27.698 41.861 16.712 1.00 108.44 541 ASP A N 1
ATOM 578 C CA . ASP A 1 75 ? -28.675 42.823 17.195 1.00 100.78 541 ASP A CA 1
ATOM 579 C C . ASP A 1 75 ? -29.831 43.167 16.177 1.00 104.33 541 ASP A C 1
ATOM 580 O O . ASP A 1 75 ? -30.740 43.941 16.486 1.00 98.72 541 ASP A O 1
ATOM 585 N N . HIS A 1 76 ? -29.792 42.589 14.976 1.00 95.16 542 HIS A N 1
ATOM 586 C CA . HIS A 1 76 ? -30.622 43.042 13.854 1.00 94.70 542 HIS A CA 1
ATOM 587 C C . HIS A 1 76 ? -32.103 43.206 14.119 1.00 88.91 542 HIS A C 1
ATOM 588 O O . HIS A 1 76 ? -32.705 44.164 13.629 1.00 78.03 542 HIS A O 1
ATOM 595 N N . ALA A 1 77 ? -32.698 42.252 14.834 1.00 95.21 543 ALA A N 1
ATOM 596 C CA . ALA A 1 77 ? -34.131 42.262 15.039 1.00 83.13 543 ALA A CA 1
ATOM 597 C C . ALA A 1 77 ? -34.495 43.535 15.756 1.00 82.30 543 ALA A C 1
ATOM 598 O O . ALA A 1 77 ? -35.445 44.221 15.392 1.00 81.15 543 ALA A O 1
ATOM 600 N N . ASP A 1 78 ? -33.700 43.875 16.753 1.00 78.43 544 ASP A N 1
ATOM 601 C CA . ASP A 1 78 ? -33.959 45.051 17.577 1.00 89.15 544 ASP A CA 1
ATOM 602 C C . ASP A 1 78 ? -33.789 46.366 16.818 1.00 75.75 544 ASP A C 1
ATOM 603 O O . ASP A 1 78 ? -34.627 47.265 16.887 1.00 76.09 544 ASP A O 1
ATOM 608 N N . VAL A 1 79 ? -32.687 46.494 16.100 1.00 84.91 545 VAL A N 1
ATOM 609 C CA . VAL A 1 79 ? -32.462 47.724 15.353 1.00 97.61 545 VAL A CA 1
ATOM 610 C C . VAL A 1 79 ? -33.547 47.884 14.272 1.00 98.59 545 VAL A C 1
ATOM 611 O O . VAL A 1 79 ? -34.110 48.977 14.102 1.00 97.77 545 VAL A O 1
ATOM 615 N N . LEU A 1 80 ? -33.881 46.789 13.590 1.00 88.76 546 LEU A N 1
ATOM 616 C CA . LEU A 1 80 ? -34.901 46.842 12.568 1.00 77.57 546 LEU A CA 1
ATOM 617 C C . LEU A 1 80 ? -36.217 47.282 13.197 1.00 85.50 546 LEU A C 1
ATOM 618 O O . LEU A 1 80 ? -36.961 48.081 12.608 1.00 78.64 546 LEU A O 1
ATOM 623 N N . LEU A 1 81 ? -36.498 46.770 14.399 1.00 90.70 547 LEU A N 1
ATOM 624 C CA . LEU A 1 81 ? -37.805 46.977 15.014 1.00 85.52 547 LEU A CA 1
ATOM 625 C C . LEU A 1 81 ? -37.977 48.418 15.445 1.00 82.97 547 LEU A C 1
ATOM 626 O O . LEU A 1 81 ? -39.024 49.008 15.232 1.00 90.20 547 LEU A O 1
ATOM 631 N N . GLU A 1 82 ? -36.954 49.001 16.042 1.00 84.53 548 GLU A N 1
ATOM 632 C CA . GLU A 1 82 ? -37.022 50.419 16.339 1.00 91.31 548 GLU A CA 1
ATOM 633 C C . GLU A 1 82 ? -37.269 51.225 15.064 1.00 85.01 548 GLU A C 1
ATOM 634 O O . GLU A 1 82 ? -38.138 52.096 15.031 1.00 84.70 548 GLU A O 1
ATOM 640 N N . PHE A 1 83 ? -36.519 50.946 14.008 1.00 73.35 549 PHE A N 1
ATOM 641 C CA . PHE A 1 83 ? -36.808 51.620 12.738 1.00 80.43 549 PHE A CA 1
ATOM 642 C C . PHE A 1 83 ? -38.282 51.451 12.320 1.00 78.74 549 PHE A C 1
ATOM 643 O O . PHE A 1 83 ? -38.869 52.363 11.746 1.00 81.05 549 PHE A O 1
ATOM 651 N N . ALA A 1 84 ? -38.883 50.301 12.592 1.00 70.39 550 ALA A N 1
ATOM 652 C CA . ALA A 1 84 ? -40.292 50.126 12.284 1.00 75.12 550 ALA A CA 1
ATOM 653 C C . ALA A 1 84 ? -41.114 51.216 12.954 1.00 83.19 550 ALA A C 1
ATOM 654 O O . ALA A 1 84 ? -42.034 51.775 12.366 1.00 88.45 550 ALA A O 1
ATOM 656 N N . LEU A 1 85 ? -40.787 51.503 14.203 1.00 79.64 551 LEU A N 1
ATOM 657 C CA . LEU A 1 85 ? -41.503 52.519 14.957 1.00 74.79 551 LEU A CA 1
ATOM 658 C C . LEU A 1 85 ? -41.270 53.875 14.320 1.00 66.86 551 LEU A C 1
ATOM 659 O O . LEU A 1 85 ? -42.224 54.596 14.086 1.00 81.70 551 LEU A O 1
ATOM 664 N N . ARG A 1 86 ? -40.013 54.223 14.038 1.00 62.54 552 ARG A N 1
ATOM 665 C CA . ARG A 1 86 ? -39.710 55.455 13.288 1.00 85.55 552 ARG A CA 1
ATOM 666 C C . ARG A 1 86 ? -40.535 55.554 11.978 1.00 93.44 552 ARG A C 1
ATOM 667 O O . ARG A 1 86 ? -41.010 56.629 11.613 1.00 97.50 552 ARG A O 1
ATOM 675 N N . MET A 1 87 ? -40.715 54.439 11.278 1.00 77.98 553 MET A N 1
ATOM 676 C CA . MET A 1 87 ? -41.492 54.445 10.058 1.00 81.02 553 MET A CA 1
ATOM 677 C C . MET A 1 87 ? -42.894 54.936 10.354 1.00 82.12 553 MET A C 1
ATOM 678 O O . MET A 1 87 ? -43.439 55.766 9.625 1.00 87.75 553 MET A O 1
ATOM 683 N N . HIS A 1 88 ? -43.478 54.412 11.424 1.00 81.56 554 HIS A N 1
ATOM 684 C CA . HIS A 1 88 ? -44.850 54.746 11.778 1.00 89.91 554 HIS A CA 1
ATOM 685 C C . HIS A 1 88 ? -45.083 56.236 11.990 1.00 95.64 554 HIS A C 1
ATOM 686 O O . HIS A 1 88 ? -46.037 56.786 11.427 1.00 92.13 554 HIS A O 1
ATOM 693 N N . GLU A 1 89 ? -44.228 56.883 12.792 1.00 86.18 555 GLU A N 1
ATOM 694 C CA . GLU A 1 89 ? -44.361 58.324 13.045 1.00 93.46 555 GLU A CA 1
ATOM 695 C C . GLU A 1 89 ? -43.968 59.150 11.813 1.00 92.38 555 GLU A C 1
ATOM 696 O O . GLU A 1 89 ? -44.471 60.245 11.600 1.00 94.92 555 GLU A O 1
ATOM 702 N N . GLU A 1 90 ? -43.087 58.614 10.985 1.00 97.73 556 GLU A N 1
ATOM 703 C CA . GLU A 1 90 ? -42.699 59.313 9.779 1.00 100.17 556 GLU A CA 1
ATOM 704 C C . GLU A 1 90 ? -43.804 59.189 8.738 1.00 92.20 556 GLU A C 1
ATOM 705 O O . GLU A 1 90 ? -43.858 59.966 7.786 1.00 82.66 556 GLU A O 1
ATOM 711 N N . ALA A 1 91 ? -44.688 58.211 8.932 1.00 95.68 557 ALA A N 1
ATOM 712 C CA . ALA A 1 91 ? -45.838 58.027 8.050 1.00 96.80 557 ALA A CA 1
ATOM 713 C C . ALA A 1 91 ? -46.874 59.117 8.312 1.00 99.93 557 ALA A C 1
ATOM 714 O O . ALA A 1 91 ? -47.547 59.567 7.390 1.00 104.87 557 ALA A O 1
ATOM 716 N N . SER A 1 92 ? -46.999 59.550 9.566 1.00 93.87 558 SER A N 1
ATOM 717 C CA . SER A 1 92 ? -47.947 60.619 9.907 1.00 98.01 558 SER A CA 1
ATOM 718 C C . SER A 1 92 ? -47.385 62.029 9.640 1.00 103.68 558 SER A C 1
ATOM 719 O O . SER A 1 92 ? -48.124 63.014 9.683 1.00 99.86 558 SER A O 1
ATOM 722 N N . ARG A 1 93 ? -46.094 62.126 9.337 1.00 109.07 559 ARG A N 1
ATOM 723 C CA . ARG A 1 93 ? -45.536 63.397 8.900 1.00 120.09 559 ARG A CA 1
ATOM 724 C C . ARG A 1 93 ? -45.963 63.746 7.460 1.00 117.79 559 ARG A C 1
ATOM 725 O O . ARG A 1 93 ? -45.849 64.895 7.043 1.00 115.84 559 ARG A O 1
ATOM 733 N N . VAL A 1 94 ? -46.448 62.750 6.726 1.00 110.59 560 VAL A N 1
ATOM 734 C CA . VAL A 1 94 ? -46.888 62.954 5.351 1.00 109.71 560 VAL A CA 1
ATOM 735 C C . VAL A 1 94 ? -48.380 62.677 5.203 1.00 112.52 560 VAL A C 1
ATOM 736 O O . VAL A 1 94 ? -48.783 61.574 4.833 1.00 111.05 560 VAL A O 1
ATOM 740 N N . ALA A 1 95 ? -49.196 63.685 5.495 1.00 90.62 561 ALA A N 1
ATOM 741 C CA . ALA A 1 95 ? -50.644 63.551 5.397 1.00 114.87 561 ALA A CA 1
ATOM 742 C C . ALA A 1 95 ? -51.082 63.333 3.953 1.00 129.06 561 ALA A C 1
ATOM 743 O O . ALA A 1 95 ? -50.261 63.346 3.036 1.00 130.35 561 ALA A O 1
ATOM 745 N N . SER A 1 96 ? -52.381 63.131 3.758 1.00 138.92 562 SER A N 1
ATOM 746 C CA . SER A 1 96 ? -52.931 62.910 2.426 1.00 146.81 562 SER A CA 1
ATOM 747 C C . SER A 1 96 ? -54.279 63.604 2.264 1.00 149.57 562 SER A C 1
ATOM 748 O O . SER A 1 96 ? -54.345 64.776 1.893 1.00 153.09 562 SER A O 1
ATOM 751 N N . SER A 1 97 ? -55.353 62.872 2.545 1.00 139.95 563 SER A N 1
ATOM 752 C CA . SER A 1 97 ? -56.701 63.416 2.431 1.00 140.50 563 SER A CA 1
ATOM 753 C C . SER A 1 97 ? -57.752 62.354 2.738 1.00 147.08 563 SER A C 1
ATOM 754 O O . SER A 1 97 ? -57.580 61.182 2.402 1.00 147.21 563 SER A O 1
ATOM 757 N N . PRO A 1 101 ? -54.180 62.221 6.638 1.00 93.65 567 PRO A N 1
ATOM 758 C CA . PRO A 1 101 ? -52.941 61.623 7.166 1.00 101.98 567 PRO A CA 1
ATOM 759 C C . PRO A 1 101 ? -52.728 60.171 6.709 1.00 104.16 567 PRO A C 1
ATOM 760 O O . PRO A 1 101 ? -53.676 59.500 6.282 1.00 107.80 567 PRO A O 1
ATOM 764 N N . VAL A 1 102 ? -51.493 59.686 6.802 1.00 96.49 568 VAL A N 1
ATOM 765 C CA . VAL A 1 102 ? -51.150 58.414 6.174 1.00 90.97 568 VAL A CA 1
ATOM 766 C C . VAL A 1 102 ? -50.750 57.361 7.190 1.00 86.63 568 VAL A C 1
ATOM 767 O O . VAL A 1 102 ? -49.889 57.591 8.042 1.00 91.55 568 VAL A O 1
ATOM 771 N N . ARG A 1 103 ? -51.365 56.194 7.098 1.00 112.78 569 ARG A N 1
ATOM 772 C CA . ARG A 1 103 ? -50.991 55.118 7.992 1.00 100.04 569 ARG A CA 1
ATOM 773 C C . ARG A 1 103 ? -50.464 53.922 7.210 1.00 78.35 569 ARG A C 1
ATOM 774 O O . ARG A 1 103 ? -50.955 53.598 6.123 1.00 62.88 569 ARG A O 1
ATOM 782 N N . ILE A 1 104 ? -49.462 53.274 7.791 1.00 69.16 570 ILE A N 1
ATOM 783 C CA . ILE A 1 104 ? -48.863 52.081 7.235 1.00 62.84 570 ILE A CA 1
ATOM 784 C C . ILE A 1 104 ? -49.154 50.806 8.036 1.00 73.09 570 ILE A C 1
ATOM 785 O O . ILE A 1 104 ? -49.601 50.838 9.173 1.00 73.24 570 ILE A O 1
ATOM 790 N N . ARG A 1 105 ? -48.845 49.676 7.425 1.00 73.40 571 ARG A N 1
ATOM 791 C CA . ARG A 1 105 ? -48.945 48.392 8.069 1.00 60.81 571 ARG A CA 1
ATOM 792 C C . ARG A 1 105 ? -47.547 47.740 7.924 1.00 67.01 571 ARG A C 1
ATOM 793 O O . ARG A 1 105 ? -46.992 47.733 6.851 1.00 63.37 571 ARG A O 1
ATOM 801 N N . VAL A 1 106 ? -46.929 47.306 9.023 1.00 75.91 572 VAL A N 1
ATOM 802 C CA . VAL A 1 106 ? -45.553 46.782 8.998 1.00 55.57 572 VAL A CA 1
ATOM 803 C C . VAL A 1 106 ? -45.515 45.323 9.458 1.00 64.04 572 VAL A C 1
ATOM 804 O O . VAL A 1 106 ? -46.169 44.967 10.449 1.00 58.36 572 VAL A O 1
ATOM 808 N N . GLY A 1 107 ? -44.759 44.485 8.746 1.00 62.68 573 GLY A N 1
ATOM 809 C CA . GLY A 1 107 ? -44.542 43.101 9.145 1.00 61.42 573 GLY A CA 1
ATOM 810 C C . GLY A 1 107 ? -43.055 42.802 9.223 1.00 61.86 573 GLY A C 1
ATOM 811 O O . GLY A 1 107 ? -42.310 43.310 8.414 1.00 62.34 573 GLY A O 1
ATOM 812 N N . MET A 1 108 ? -42.609 42.030 10.213 1.00 65.56 574 MET A N 1
ATOM 813 C CA . MET A 1 108 ? -41.222 41.571 10.242 1.00 60.30 574 MET A CA 1
ATOM 814 C C . MET A 1 108 ? -41.161 40.062 10.426 1.00 66.04 574 MET A C 1
ATOM 815 O O . MET A 1 108 ? -42.119 39.460 10.905 1.00 59.32 574 MET A O 1
ATOM 820 N N . HIS A 1 109 ? -40.046 39.459 10.002 1.00 65.92 575 HIS A N 1
ATOM 821 C CA . HIS A 1 109 ? -39.796 38.027 10.198 1.00 75.65 575 HIS A CA 1
ATOM 822 C C . HIS A 1 109 ? -38.293 37.791 10.178 1.00 76.87 575 HIS A C 1
ATOM 823 O O . HIS A 1 109 ? -37.593 38.511 9.480 1.00 80.89 575 HIS A O 1
ATOM 830 N N . SER A 1 110 ? -37.805 36.817 10.958 1.00 73.03 576 SER A N 1
ATOM 831 C CA . SER A 1 110 ? -36.376 36.484 11.012 1.00 68.52 576 SER A CA 1
ATOM 832 C C . SER A 1 110 ? -36.082 35.050 10.501 1.00 72.69 576 SER A C 1
ATOM 833 O O . SER A 1 110 ? -36.879 34.118 10.706 1.00 74.66 576 SER A O 1
ATOM 836 N N . GLY A 1 111 ? -34.939 34.873 9.839 1.00 69.05 577 GLY A N 1
ATOM 837 C CA . GLY A 1 111 ? -34.576 33.576 9.290 1.00 68.29 577 GLY A CA 1
ATOM 838 C C . GLY A 1 111 ? -33.388 33.672 8.370 1.00 69.69 577 GLY A C 1
ATOM 839 O O . GLY A 1 111 ? -32.755 34.725 8.303 1.00 75.60 577 GLY A O 1
ATOM 840 N N . PRO A 1 112 ? -33.069 32.581 7.655 1.00 81.49 578 PRO A N 1
ATOM 841 C CA . PRO A 1 112 ? -32.009 32.584 6.640 1.00 84.73 578 PRO A CA 1
ATOM 842 C C . PRO A 1 112 ? -32.422 33.421 5.432 1.00 78.71 578 PRO A C 1
ATOM 843 O O . PRO A 1 112 ? -33.581 33.297 5.028 1.00 66.89 578 PRO A O 1
ATOM 847 N N . VAL A 1 113 ? -31.511 34.217 4.866 1.00 82.28 579 VAL A N 1
ATOM 848 C CA . VAL A 1 113 ? -31.798 35.057 3.704 1.00 79.45 579 VAL A CA 1
ATOM 849 C C . VAL A 1 113 ? -30.684 35.012 2.678 1.00 80.47 579 VAL A C 1
ATOM 850 O O . VAL A 1 113 ? -29.573 35.390 2.989 1.00 76.88 579 VAL A O 1
ATOM 854 N N . VAL A 1 114 ? -30.983 34.582 1.451 1.00 81.01 580 VAL A N 1
ATOM 855 C CA . VAL A 1 114 ? -29.983 34.593 0.383 1.00 82.43 580 VAL A CA 1
ATOM 856 C C . VAL A 1 114 ? -29.914 35.953 -0.308 1.00 72.12 580 VAL A C 1
ATOM 857 O O . VAL A 1 114 ? -30.938 36.525 -0.685 1.00 63.69 580 VAL A O 1
ATOM 861 N N . ALA A 1 115 ? -28.707 36.465 -0.488 1.00 70.27 581 ALA A N 1
ATOM 862 C CA . ALA A 1 115 ? -28.547 37.747 -1.141 1.00 72.50 581 ALA A CA 1
ATOM 863 C C . ALA A 1 115 ? -27.529 37.661 -2.268 1.00 72.75 581 ALA A C 1
ATOM 864 O O . ALA A 1 115 ? -26.539 36.941 -2.169 1.00 75.80 581 ALA A O 1
ATOM 866 N N . GLY A 1 116 ? -27.778 38.395 -3.342 1.00 68.05 582 GLY A N 1
ATOM 867 C CA . GLY A 1 116 ? -26.811 38.494 -4.418 1.00 67.85 582 GLY A CA 1
ATOM 868 C C . GLY A 1 116 ? -27.341 39.336 -5.546 1.00 68.26 582 GLY A C 1
ATOM 869 O O . GLY A 1 116 ? -28.412 39.933 -5.444 1.00 64.77 582 GLY A O 1
ATOM 870 N N . VAL A 1 117 ? -26.595 39.346 -6.641 1.00 69.62 583 VAL A N 1
ATOM 871 C CA . VAL A 1 117 ? -26.849 40.210 -7.799 1.00 67.59 583 VAL A CA 1
ATOM 872 C C . VAL A 1 117 ? -27.540 39.415 -8.945 1.00 63.26 583 VAL A C 1
ATOM 873 O O . VAL A 1 117 ? -27.137 38.304 -9.274 1.00 70.98 583 VAL A O 1
ATOM 877 N N . VAL A 1 118 ? -28.585 39.966 -9.547 1.00 61.75 584 VAL A N 1
ATOM 878 C CA . VAL A 1 118 ? -29.147 39.379 -10.765 1.00 64.29 584 VAL A CA 1
ATOM 879 C C . VAL A 1 118 ? -29.213 40.460 -11.822 1.00 64.30 584 VAL A C 1
ATOM 880 O O . VAL A 1 118 ? -29.215 41.623 -11.483 1.00 63.29 584 VAL A O 1
ATOM 884 N N . GLY A 1 119 ? -29.275 40.077 -13.097 1.00 67.21 585 GLY A N 1
ATOM 885 C CA . GLY A 1 119 ? -29.262 41.028 -14.205 1.00 61.94 585 GLY A CA 1
ATOM 886 C C . GLY A 1 119 ? -27.858 41.283 -14.705 1.00 66.39 585 GLY A C 1
ATOM 887 O O . GLY A 1 119 ? -26.904 41.047 -13.985 1.00 80.84 585 GLY A O 1
ATOM 888 N N . ARG A 1 120 ? -27.716 41.779 -15.926 1.00 73.31 586 ARG A N 1
ATOM 889 C CA . ARG A 1 120 ? -26.395 42.140 -16.480 1.00 80.52 586 ARG A CA 1
ATOM 890 C C . ARG A 1 120 ? -26.308 43.639 -16.848 1.00 61.88 586 ARG A C 1
ATOM 891 O O . ARG A 1 120 ? -25.740 44.418 -16.090 1.00 59.49 586 ARG A O 1
ATOM 899 N N . LYS A 1 121 ? -26.856 44.044 -17.995 1.00 57.49 587 LYS A N 1
ATOM 900 C CA . LYS A 1 121 ? -27.004 45.479 -18.309 1.00 64.82 587 LYS A CA 1
ATOM 901 C C . LYS A 1 121 ? -27.665 46.263 -17.184 1.00 66.98 587 LYS A C 1
ATOM 902 O O . LYS A 1 121 ? -27.281 47.408 -16.913 1.00 76.16 587 LYS A O 1
ATOM 908 N N . MET A 1 122 ? -28.685 45.650 -16.573 1.00 64.00 588 MET A N 1
ATOM 909 C CA . MET A 1 122 ? -29.461 46.256 -15.491 1.00 68.46 588 MET A CA 1
ATOM 910 C C . MET A 1 122 ? -29.439 45.365 -14.233 1.00 75.26 588 MET A C 1
ATOM 911 O O . MET A 1 122 ? -30.399 44.622 -13.980 1.00 80.06 588 MET A O 1
ATOM 916 N N . PRO A 1 123 ? -28.345 45.425 -13.436 1.00 65.76 589 PRO A N 1
ATOM 917 C CA . PRO A 1 123 ? -28.255 44.541 -12.265 1.00 60.69 589 PRO A CA 1
ATOM 918 C C . PRO A 1 123 ? -28.982 45.079 -11.011 1.00 66.22 589 PRO A C 1
ATOM 919 O O . PRO A 1 123 ? -29.178 46.269 -10.775 1.00 65.84 589 PRO A O 1
ATOM 923 N N . ARG A 1 124 ? -29.417 44.166 -10.177 1.00 76.18 590 ARG A N 1
ATOM 924 C CA . ARG A 1 124 ? -30.037 44.602 -8.971 1.00 78.51 590 ARG A CA 1
ATOM 925 C C . ARG A 1 124 ? -29.630 43.657 -7.855 1.00 73.91 590 ARG A C 1
ATOM 926 O O . ARG A 1 124 ? -29.233 42.527 -8.117 1.00 64.51 590 ARG A O 1
ATOM 934 N N . PHE A 1 125 ? -29.622 44.171 -6.627 1.00 63.45 591 PHE A N 1
ATOM 935 C CA . PHE A 1 125 ? -29.359 43.360 -5.447 1.00 62.86 591 PHE A CA 1
ATOM 936 C C . PHE A 1 125 ? -30.606 42.571 -5.136 1.00 60.46 591 PHE A C 1
ATOM 937 O O . PHE A 1 125 ? -31.707 43.136 -5.125 1.00 58.01 591 PHE A O 1
ATOM 954 N N . LEU A 1 127 ? -32.732 39.898 -2.800 1.00 68.42 593 LEU A N 1
ATOM 955 C CA . LEU A 1 127 ? -33.002 39.300 -1.479 1.00 72.63 593 LEU A CA 1
ATOM 956 C C . LEU A 1 127 ? -33.991 38.145 -1.645 1.00 66.45 593 LEU A C 1
ATOM 957 O O . LEU A 1 127 ? -35.109 38.340 -2.096 1.00 69.75 593 LEU A O 1
ATOM 962 N N . PHE A 1 128 ? -33.598 36.944 -1.259 1.00 59.46 594 PHE A N 1
ATOM 963 C CA . PHE A 1 128 ? -34.331 35.769 -1.675 1.00 58.13 594 PHE A CA 1
ATOM 964 C C . PHE A 1 128 ? -34.580 34.757 -0.556 1.00 60.90 594 PHE A C 1
ATOM 965 O O . PHE A 1 128 ? -33.759 34.613 0.374 1.00 62.84 594 PHE A O 1
ATOM 973 N N . GLY A 1 129 ? -35.705 34.054 -0.658 1.00 61.12 595 GLY A N 1
ATOM 974 C CA . GLY A 1 129 ? -35.989 32.888 0.163 1.00 79.80 595 GLY A CA 1
ATOM 975 C C . GLY A 1 129 ? -37.271 32.933 0.996 1.00 79.11 595 GLY A C 1
ATOM 976 O O . GLY A 1 129 ? -38.032 33.897 0.983 1.00 56.94 595 GLY A O 1
ATOM 977 N N . ASP A 1 130 ? -37.498 31.870 1.754 1.00 82.33 596 ASP A N 1
ATOM 978 C CA . ASP A 1 130 ? -38.696 31.769 2.590 1.00 90.89 596 ASP A CA 1
ATOM 979 C C . ASP A 1 130 ? -38.828 32.839 3.667 1.00 69.85 596 ASP A C 1
ATOM 980 O O . ASP A 1 130 ? -39.930 33.282 3.971 1.00 69.95 596 ASP A O 1
ATOM 985 N N . THR A 1 131 ? -37.718 33.289 4.219 1.00 71.16 597 THR A N 1
ATOM 986 C CA . THR A 1 131 ? -37.777 34.388 5.174 1.00 67.55 597 THR A CA 1
ATOM 987 C C . THR A 1 131 ? -38.380 35.640 4.539 1.00 70.16 597 THR A C 1
ATOM 988 O O . THR A 1 131 ? -39.328 36.184 5.090 1.00 69.54 597 THR A O 1
ATOM 992 N N . VAL A 1 132 ? -37.857 36.074 3.383 1.00 77.05 598 VAL A N 1
ATOM 993 C CA . VAL A 1 132 ? -38.390 37.235 2.652 1.00 65.63 598 VAL A CA 1
ATOM 994 C C . VAL A 1 132 ? -39.902 37.110 2.394 1.00 55.98 598 VAL A C 1
ATOM 995 O O . VAL A 1 132 ? -40.671 38.041 2.637 1.00 63.08 598 VAL A O 1
ATOM 999 N N . ASN A 1 133 ? -40.328 35.940 1.936 1.00 48.94 599 ASN A N 1
ATOM 1000 C CA . ASN A 1 133 ? -41.714 35.698 1.553 1.00 45.30 599 ASN A CA 1
ATOM 1001 C C . ASN A 1 133 ? -4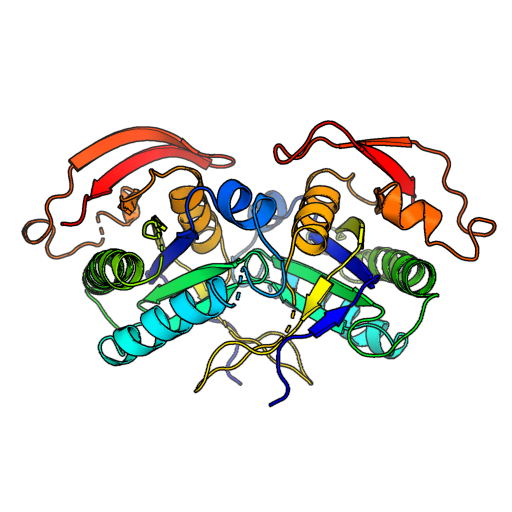2.666 35.774 2.715 1.00 56.93 599 ASN A C 1
ATOM 1002 O O . ASN A 1 133 ? -43.771 36.303 2.605 1.00 58.36 599 ASN A O 1
ATOM 1007 N N . THR A 1 134 ? -42.237 35.231 3.841 1.00 67.53 600 THR A N 1
ATOM 1008 C CA . THR A 1 134 ? -43.056 35.232 5.026 1.00 64.46 600 THR A CA 1
ATOM 1009 C C . THR A 1 134 ? -43.168 36.650 5.587 1.00 56.29 600 THR A C 1
ATOM 1010 O O . THR A 1 134 ? -44.239 37.062 6.014 1.00 60.59 600 THR A O 1
ATOM 1014 N N . ALA A 1 135 ? -42.072 37.397 5.587 1.00 57.96 601 ALA A N 1
ATOM 1015 C CA . ALA A 1 135 ? -42.100 38.755 6.122 1.00 69.17 601 ALA A CA 1
ATOM 1016 C C . ALA A 1 135 ? -43.131 39.565 5.327 1.00 68.19 601 ALA A C 1
ATOM 1017 O O . ALA A 1 135 ? -43.762 40.488 5.843 1.00 69.61 601 ALA A O 1
ATOM 1019 N N . SER A 1 136 ? -43.315 39.184 4.068 1.00 75.28 602 SER A N 1
ATOM 1020 C CA . SER A 1 136 ? -44.268 39.836 3.194 1.00 56.99 602 SER A CA 1
ATOM 1021 C C . SER A 1 136 ? -45.718 39.556 3.588 1.00 55.53 602 SER A C 1
ATOM 1022 O O . SER A 1 136 ? -46.546 40.462 3.560 1.00 50.58 602 SER A O 1
ATOM 1025 N N . ARG A 1 137 ? -46.042 38.310 3.934 1.00 58.52 603 ARG A N 1
ATOM 1026 C CA . ARG A 1 137 ? -47.375 38.001 4.457 1.00 65.91 603 ARG A CA 1
ATOM 1027 C C . ARG A 1 137 ? -47.560 38.657 5.847 1.00 61.52 603 ARG A C 1
ATOM 1028 O O . ARG A 1 137 ? -48.648 39.095 6.202 1.00 58.58 603 ARG A O 1
ATOM 1036 N N . MET A 1 138 ? -46.486 38.745 6.616 1.00 42.88 604 MET A N 1
ATOM 1037 C CA . MET A 1 138 ? -46.544 39.404 7.907 1.00 67.65 604 MET A CA 1
ATOM 1038 C C . MET A 1 138 ? -47.129 40.785 7.744 1.00 66.05 604 MET A C 1
ATOM 1039 O O . MET A 1 138 ? -47.927 41.246 8.567 1.00 60.71 604 MET A O 1
ATOM 1044 N N . GLU A 1 139 ? -46.712 41.464 6.693 1.00 61.97 605 GLU A N 1
ATOM 1045 C CA . GLU A 1 139 ? -47.133 42.833 6.541 1.00 59.98 605 GLU A CA 1
ATOM 1046 C C . GLU A 1 139 ? -48.556 42.827 5.996 1.00 59.05 605 GLU A C 1
ATOM 1047 O O . GLU A 1 139 ? -49.402 43.557 6.486 1.00 68.51 605 GLU A O 1
ATOM 1053 N N . SER A 1 140 ? -48.839 41.966 5.029 1.00 47.71 606 SER A N 1
ATOM 1054 C CA . SER A 1 140 ? -50.136 41.987 4.377 1.00 51.94 606 SER A CA 1
ATOM 1055 C C . SER A 1 140 ? -51.196 41.275 5.225 1.00 60.34 606 SER A C 1
ATOM 1056 O O . SER A 1 140 ? -52.390 41.347 4.933 1.00 63.42 606 SER A O 1
ATOM 1059 N N . HIS A 1 141 ? -50.768 40.598 6.291 1.00 64.69 607 HIS A N 1
ATOM 1060 C CA . HIS A 1 141 ? -51.717 39.984 7.218 1.00 56.96 607 HIS A CA 1
ATOM 1061 C C . HIS A 1 141 ? -51.678 40.703 8.553 1.00 54.41 607 HIS A C 1
ATOM 1062 O O . HIS A 1 141 ? -52.253 40.221 9.510 1.00 67.61 607 HIS A O 1
ATOM 1069 N N . GLY A 1 142 ? -50.979 41.835 8.612 1.00 61.32 608 GLY A N 1
ATOM 1070 C CA . GLY A 1 142 ? -50.815 42.599 9.838 1.00 61.12 608 GLY A CA 1
ATOM 1071 C C . GLY A 1 142 ? -51.930 43.605 10.005 1.00 67.27 608 GLY A C 1
ATOM 1072 O O . GLY A 1 142 ? -52.879 43.596 9.247 1.00 65.20 608 GLY A O 1
ATOM 1073 N N . GLU A 1 143 ? -51.822 44.474 11.002 1.00 53.30 609 GLU A N 1
ATOM 1074 C CA . GLU A 1 143 ? -52.913 45.374 11.337 1.00 61.12 609 GLU A CA 1
ATOM 1075 C C . GLU A 1 143 ? -52.493 46.791 11.036 1.00 56.57 609 GLU A C 1
ATOM 1076 O O . GLU A 1 143 ? -51.309 47.148 11.217 1.00 48.94 609 GLU A O 1
ATOM 1082 N N . ALA A 1 144 ? -53.463 47.581 10.558 1.00 45.26 610 ALA A N 1
ATOM 1083 C CA . ALA A 1 144 ? -53.243 48.985 10.256 1.00 44.42 610 ALA A CA 1
ATOM 1084 C C . ALA A 1 144 ? -52.585 49.658 11.473 1.00 62.37 610 ALA A C 1
ATOM 1085 O O . ALA A 1 144 ? -52.787 49.232 12.592 1.00 78.11 610 ALA A O 1
ATOM 1087 N N . GLY A 1 145 ? -51.783 50.687 11.256 1.00 58.17 611 GLY A N 1
ATOM 1088 C CA . GLY A 1 145 ? -51.179 51.416 12.361 1.00 52.59 611 GLY A CA 1
ATOM 1089 C C . GLY A 1 145 ? -50.249 50.618 13.271 1.00 51.14 611 GLY A C 1
ATOM 1090 O O . GLY A 1 145 ? -49.634 51.199 14.149 1.00 56.86 611 GLY A O 1
ATOM 1091 N N . GLN A 1 146 ? -50.108 49.313 13.060 1.00 51.76 612 GLN A N 1
ATOM 1092 C CA . GLN A 1 146 ? -49.371 48.470 14.011 1.00 59.57 612 GLN A CA 1
ATOM 1093 C C . GLN A 1 146 ? -48.175 47.742 13.388 1.00 51.33 612 GLN A C 1
ATOM 1094 O O . GLN A 1 146 ? -47.905 47.851 12.195 1.00 59.72 612 GLN A O 1
ATOM 1100 N N . ILE A 1 147 ? -47.455 46.991 14.210 1.00 77.02 613 ILE A N 1
ATOM 1101 C CA . ILE A 1 147 ? -46.303 46.234 13.755 1.00 53.11 613 ILE A CA 1
ATOM 1102 C C . ILE A 1 147 ? -46.540 44.759 14.053 1.00 48.26 613 ILE A C 1
ATOM 1103 O O . ILE A 1 147 ? -46.557 44.349 15.195 1.00 60.00 613 ILE A O 1
ATOM 1108 N N . HIS A 1 148 ? -46.716 43.969 13.009 1.00 55.30 614 HIS A N 1
ATOM 1109 C CA . HIS A 1 148 ? -46.918 42.548 13.111 1.00 54.26 614 HIS A CA 1
ATOM 1110 C C . HIS A 1 148 ? -45.545 41.845 13.054 1.00 57.29 614 HIS A C 1
ATOM 1111 O O . HIS A 1 148 ? -44.866 41.896 12.024 1.00 57.48 614 HIS A O 1
ATOM 1118 N N . ILE A 1 149 ? -45.113 41.208 14.151 1.00 56.20 615 ILE A N 1
ATOM 1119 C CA . ILE A 1 149 ? -43.806 40.506 14.160 1.00 64.33 615 ILE A CA 1
ATOM 1120 C C . ILE A 1 149 ? -43.968 38.999 14.434 1.00 66.47 615 ILE A C 1
ATOM 1121 O O . ILE A 1 149 ? -44.825 38.597 15.226 1.00 65.57 615 ILE A O 1
ATOM 1126 N N . SER A 1 150 ? -43.187 38.168 13.737 1.00 54.49 616 SER A N 1
ATOM 1127 C CA . SER A 1 150 ? -43.311 36.720 13.886 1.00 63.48 616 SER A CA 1
ATOM 1128 C C . SER A 1 150 ? -42.621 36.209 15.181 1.00 71.69 616 SER A C 1
ATOM 1129 O O . SER A 1 150 ? -41.898 36.941 15.855 1.00 59.12 616 SER A O 1
ATOM 1132 N N . GLU A 1 151 ? -42.852 34.940 15.504 1.00 70.46 617 GLU A N 1
ATOM 1133 C CA . GLU A 1 151 ? -42.191 34.289 16.624 1.00 75.43 617 GLU A CA 1
ATOM 1134 C C . GLU A 1 151 ? -40.671 34.182 16.378 1.00 77.23 617 GLU A C 1
ATOM 1135 O O . GLU A 1 151 ? -39.875 34.441 17.282 1.00 79.83 617 GLU A O 1
ATOM 1141 N N . ALA A 1 152 ? -40.262 33.804 15.167 1.00 86.26 618 ALA A N 1
ATOM 1142 C CA . ALA A 1 152 ? -38.830 33.727 14.856 1.00 86.51 618 ALA A CA 1
ATOM 1143 C C . ALA A 1 152 ? -38.125 35.058 15.166 1.00 89.10 618 ALA A C 1
ATOM 1144 O O . ALA A 1 152 ? -37.008 35.086 15.709 1.00 90.12 618 ALA A O 1
ATOM 1146 N N . CYS A 1 153 ? -38.803 36.153 14.837 1.00 85.18 619 CYS A N 1
ATOM 1147 C CA . CYS A 1 153 ? -38.299 37.502 15.057 1.00 74.33 619 CYS A CA 1
ATOM 1148 C C . CYS A 1 153 ? -38.327 37.940 16.541 1.00 75.95 619 CYS A C 1
ATOM 1149 O O . CYS A 1 153 ? -37.374 38.530 17.043 1.00 71.14 619 CYS A O 1
ATOM 1152 N N . TYR A 1 154 ? -39.435 37.677 17.225 1.00 69.37 620 TYR A N 1
ATOM 1153 C CA . TYR A 1 154 ? -39.570 38.005 18.638 1.00 76.84 620 TYR A CA 1
ATOM 1154 C C . TYR A 1 154 ? -38.365 37.465 19.429 1.00 81.14 620 TYR A C 1
ATOM 1155 O O . TYR A 1 154 ? -37.746 38.190 20.207 1.00 78.38 620 TYR A O 1
ATOM 1164 N N . CYS A 1 155 ? -38.020 36.204 19.174 1.00 77.38 621 CYS A N 1
ATOM 1165 C CA . CYS A 1 155 ? -36.948 35.498 19.869 1.00 80.72 621 CYS A CA 1
ATOM 1166 C C . CYS A 1 155 ? -35.534 36.037 19.589 1.00 81.36 621 CYS A C 1
ATOM 1167 O O . CYS A 1 155 ? -34.682 36.043 20.478 1.00 102.15 621 CYS A O 1
ATOM 1170 N N . CYS A 1 156 ? -35.302 36.501 18.368 1.00 85.64 622 CYS A N 1
ATOM 1171 C CA . CYS A 1 156 ? -34.036 37.097 17.961 1.00 88.23 622 CYS A CA 1
ATOM 1172 C C . CYS A 1 156 ? -33.776 38.435 18.640 1.00 84.19 622 CYS A C 1
ATOM 1173 O O . CYS A 1 156 ? -32.654 38.936 18.630 1.00 82.45 622 CYS A O 1
ATOM 1176 N N . LEU A 1 157 ? -34.821 39.049 19.176 1.00 75.53 623 LEU A N 1
ATOM 1177 C CA . LEU A 1 157 ? -34.623 40.245 19.976 1.00 84.76 623 LEU A CA 1
ATOM 1178 C C . LEU A 1 157 ? -33.623 39.935 21.111 1.00 98.25 623 LEU A C 1
ATOM 1179 O O . LEU A 1 157 ? -33.761 38.935 21.836 1.00 89.86 623 LEU A O 1
ATOM 1184 N N . ARG A 1 158 ? -32.611 40.791 21.229 1.00 101.86 624 ARG A N 1
ATOM 1185 C CA . ARG A 1 158 ? -31.626 40.724 22.301 1.00 102.54 624 ARG A CA 1
ATOM 1186 C C . ARG A 1 158 ? -32.078 41.554 23.498 1.00 95.53 624 ARG A C 1
ATOM 1187 O O . ARG A 1 158 ? -31.435 41.546 24.538 1.00 94.51 624 ARG A O 1
ATOM 1195 N N . SER A 1 159 ? -33.179 42.283 23.341 1.00 99.63 625 SER A N 1
ATOM 1196 C CA . SER A 1 159 ? -33.659 43.208 24.372 1.00 114.46 625 SER A CA 1
ATOM 1197 C C . SER A 1 159 ? -35.193 43.303 24.376 1.00 111.70 625 SER A C 1
ATOM 1198 O O . SER A 1 159 ? -35.761 44.396 24.295 1.00 104.12 625 SER A O 1
ATOM 1201 N N . LYS A 1 160 ? -35.828 42.152 24.559 1.00 124.90 626 LYS A N 1
ATOM 1202 C CA . LYS A 1 160 ? -37.272 42.037 24.641 1.00 118.06 626 LYS A CA 1
ATOM 1203 C C . LYS A 1 160 ? -37.825 43.083 25.542 1.00 114.27 626 LYS A C 1
ATOM 1204 O O . LYS A 1 160 ? -38.844 43.658 25.278 1.00 100.96 626 LYS A O 1
ATOM 1210 N N . GLU A 1 161 ? -37.124 43.330 26.620 1.00 126.74 627 GLU A N 1
ATOM 1211 C CA . GLU A 1 161 ? -37.648 44.060 27.755 1.00 129.01 627 GLU A CA 1
ATOM 1212 C C . GLU A 1 161 ? -37.989 45.534 27.622 1.00 124.46 627 GLU A C 1
ATOM 1213 O O . GLU A 1 161 ? -38.473 46.130 28.562 1.00 112.81 627 GLU A O 1
ATOM 1219 N N . ARG A 1 162 ? -37.731 46.153 26.494 1.00 132.29 628 ARG A N 1
ATOM 1220 C CA . ARG A 1 162 ? -37.992 47.580 26.412 1.00 133.02 628 ARG A CA 1
ATOM 1221 C C . ARG A 1 162 ? -38.928 47.904 25.264 1.00 130.86 628 ARG A C 1
ATOM 1222 O O . ARG A 1 162 ? -39.119 49.060 24.890 1.00 132.34 628 ARG A O 1
ATOM 1230 N N . PHE A 1 163 ? -39.542 46.862 24.718 1.00 117.97 629 PHE A N 1
ATOM 1231 C CA . PHE A 1 163 ? -40.447 46.999 23.595 1.00 107.29 629 PHE A CA 1
ATOM 1232 C C . PHE A 1 163 ? -41.902 46.854 24.006 1.00 106.53 629 PHE A C 1
ATOM 1233 O O . PHE A 1 163 ? -42.760 47.581 23.546 1.00 100.73 629 PHE A O 1
ATOM 1241 N N . GLU A 1 164 ? -42.168 45.920 24.898 1.00 100.65 630 GLU A N 1
ATOM 1242 C CA . GLU A 1 164 ? -43.510 45.707 25.427 1.00 108.02 630 GLU A CA 1
ATOM 1243 C C . GLU A 1 164 ? -44.425 45.080 24.380 1.00 110.21 630 GLU A C 1
ATOM 1244 O O . GLU A 1 164 ? -45.263 45.759 23.788 1.00 101.40 630 GLU A O 1
ATOM 1250 N N . ILE A 1 165 ? -44.257 43.780 24.158 1.00 142.13 631 ILE A N 1
ATOM 1251 C CA . ILE A 1 165 ? -45.071 43.058 23.187 1.00 142.37 631 ILE A CA 1
ATOM 1252 C C . ILE A 1 165 ? -46.002 42.069 23.880 1.00 137.37 631 ILE A C 1
ATOM 1253 O O . ILE A 1 165 ? -45.589 40.974 24.261 1.00 141.85 631 ILE A O 1
ATOM 1258 N N . ARG A 1 166 ? -47.261 42.464 24.041 1.00 116.34 632 ARG A N 1
ATOM 1259 C CA . ARG A 1 166 ? -48.247 41.620 24.693 1.00 115.17 632 ARG A CA 1
ATOM 1260 C C . ARG A 1 166 ? -49.168 40.885 23.741 1.00 99.54 632 ARG A C 1
ATOM 1261 O O . ARG A 1 166 ? -49.385 39.708 23.909 1.00 94.52 632 ARG A O 1
ATOM 1269 N N . GLU A 1 167 ? -49.707 41.572 22.745 1.00 87.05 633 GLU A N 1
ATOM 1270 C CA . GLU A 1 167 ? -50.726 40.951 21.899 1.00 85.68 633 GLU A CA 1
ATOM 1271 C C . GLU A 1 167 ? -50.141 39.872 20.967 1.00 75.14 633 GLU A C 1
ATOM 1272 O O . GLU A 1 167 ? -49.163 40.076 20.253 1.00 63.11 633 GLU A O 1
ATOM 1278 N N . ARG A 1 168 ? -50.742 38.697 21.019 1.00 70.92 634 ARG A N 1
ATOM 1279 C CA . ARG A 1 168 ? -50.311 37.605 20.196 1.00 64.49 634 ARG A CA 1
ATOM 1280 C C . ARG A 1 168 ? -51.297 37.557 19.031 1.00 59.44 634 ARG A C 1
ATOM 1281 O O . ARG A 1 168 ? -52.394 38.142 19.057 1.00 53.37 634 ARG A O 1
ATOM 1289 N N . GLY A 1 169 ? -50.891 36.879 17.989 1.00 56.87 635 GLY A N 1
ATOM 1290 C CA . GLY A 1 169 ? -51.778 36.674 16.892 1.00 57.06 635 GLY A CA 1
ATOM 1291 C C . GLY A 1 169 ? -51.306 35.442 16.218 1.00 52.92 635 GLY A C 1
ATOM 1292 O O . GLY A 1 169 ? -50.392 34.768 16.694 1.00 56.41 635 GLY A O 1
ATOM 1293 N N . ASN A 1 170 ? -51.935 35.153 15.096 1.00 53.59 636 ASN A N 1
ATOM 1294 C CA . ASN A 1 170 ? -51.493 34.083 14.251 1.00 49.84 636 ASN A CA 1
ATOM 1295 C C . ASN A 1 170 ? -51.447 34.562 12.830 1.00 57.17 636 ASN A C 1
ATOM 1296 O O . ASN A 1 170 ? -52.031 35.589 12.489 1.00 54.59 636 ASN A O 1
ATOM 1301 N N . ILE A 1 171 ? -50.821 33.775 11.983 1.00 58.75 637 ILE A N 1
ATOM 1302 C CA . ILE A 1 171 ? -50.839 33.955 10.564 1.00 57.25 637 ILE A CA 1
ATOM 1303 C C . ILE A 1 171 ? -50.748 32.603 9.906 1.00 57.51 637 ILE A C 1
ATOM 1304 O O . ILE A 1 171 ? -50.138 31.740 10.424 1.00 58.72 637 ILE A O 1
ATOM 1309 N N . THR A 1 172 ? -51.391 32.410 8.773 1.00 80.79 638 THR A N 1
ATOM 1310 C CA . THR A 1 172 ? -51.235 31.180 8.033 1.00 95.31 638 THR A CA 1
ATOM 1311 C C . THR A 1 172 ? -50.377 31.387 6.766 1.00 111.05 638 THR A C 1
ATOM 1312 O O . THR A 1 172 ? -49.261 30.894 6.670 1.00 118.66 638 THR A O 1
ATOM 1316 N N . VAL A 1 173 ? -50.883 32.139 5.808 1.00 117.72 639 VAL A N 1
ATOM 1317 C CA . VAL A 1 173 ? -50.110 32.462 4.614 1.00 127.60 639 VAL A CA 1
ATOM 1318 C C . VAL A 1 173 ? -50.145 31.452 3.459 1.00 137.66 639 VAL A C 1
ATOM 1319 O O . VAL A 1 173 ? -49.784 31.804 2.344 1.00 139.46 639 VAL A O 1
ATOM 1323 N N . LYS A 1 174 ? -50.563 30.218 3.737 1.00 132.72 640 LYS A N 1
ATOM 1324 C CA . LYS A 1 174 ? -50.839 29.199 2.729 1.00 134.63 640 LYS A CA 1
ATOM 1325 C C . LYS A 1 174 ? -49.627 28.378 2.381 1.00 138.01 640 LYS A C 1
ATOM 1326 O O . LYS A 1 174 ? -49.740 27.372 1.708 1.00 141.28 640 LYS A O 1
ATOM 1332 N N . GLY A 1 175 ? -48.460 28.794 2.843 1.00 131.10 641 GLY A N 1
ATOM 1333 C CA . GLY A 1 175 ? -47.255 28.051 2.515 1.00 129.24 641 GLY A CA 1
ATOM 1334 C C . GLY A 1 175 ? -46.887 27.06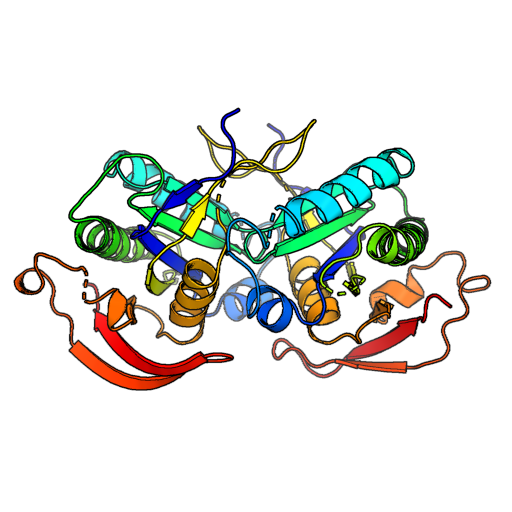4 3.602 1.00 130.69 641 GLY A C 1
ATOM 1335 O O . GLY A 1 175 ? -46.07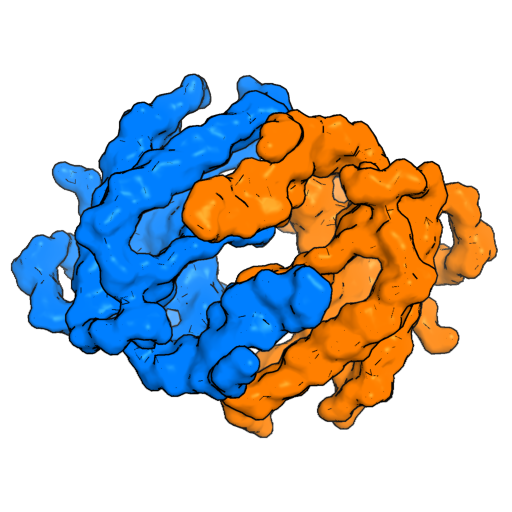1 26.169 3.393 1.00 132.42 641 GLY A O 1
ATOM 1336 N N . LYS A 1 176 ? -47.494 27.229 4.771 1.00 133.24 642 LYS A N 1
ATOM 1337 C CA . LYS A 1 176 ? -47.241 26.333 5.887 1.00 134.67 642 LYS A CA 1
ATOM 1338 C C . LYS A 1 176 ? -48.505 26.163 6.719 1.00 131.76 642 LYS A C 1
ATOM 1339 O O . LYS A 1 176 ? -49.615 26.351 6.214 1.00 130.80 642 LYS A O 1
ATOM 1345 N N . GLY A 1 177 ? -48.343 25.773 7.979 1.00 125.70 643 GLY A N 1
ATOM 1346 C CA . GLY A 1 177 ? -49.465 25.713 8.893 1.00 117.49 643 GLY A CA 1
ATOM 1347 C C . GLY A 1 177 ? -49.735 27.095 9.452 1.00 102.67 643 GLY A C 1
ATOM 1348 O O . GLY A 1 177 ? -49.849 28.079 8.708 1.00 91.41 643 GLY A O 1
ATOM 1349 N N . THR A 1 178 ? -49.811 27.171 10.775 1.00 89.25 644 THR A N 1
ATOM 1350 C CA . THR A 1 178 ? -50.061 28.427 11.446 1.00 79.05 644 THR A CA 1
ATOM 1351 C C . THR A 1 178 ? -48.906 28.734 12.375 1.00 72.56 644 THR A C 1
ATOM 1352 O O . THR A 1 178 ? -48.517 27.901 13.164 1.00 94.36 644 THR A O 1
ATOM 1356 N N . MET A 1 179 ? -48.359 29.934 12.261 1.00 70.25 645 MET A N 1
ATOM 1357 C CA . MET A 1 179 ? -47.286 30.413 13.123 1.00 74.40 645 MET A CA 1
ATOM 1358 C C . MET A 1 179 ? -47.827 31.423 14.121 1.00 73.24 645 MET A C 1
ATOM 1359 O O . MET A 1 179 ? -48.821 32.094 13.872 1.00 76.44 645 MET A O 1
ATOM 1364 N N . ARG A 1 180 ? -47.154 31.537 15.253 1.00 73.67 646 ARG A N 1
ATOM 1365 C CA . ARG A 1 180 ? -47.504 32.537 16.242 1.00 65.90 646 ARG A CA 1
ATOM 1366 C C . ARG A 1 180 ? -46.858 33.863 15.842 1.00 59.73 646 ARG A C 1
ATOM 1367 O O . ARG A 1 180 ? -45.735 33.904 15.301 1.00 55.01 646 ARG A O 1
ATOM 1375 N N . THR A 1 181 ? -47.570 34.948 16.111 1.00 56.16 647 THR A N 1
ATOM 1376 C CA . THR A 1 181 ? -47.067 36.286 15.865 1.00 52.93 647 THR A CA 1
ATOM 1377 C C . THR A 1 181 ? -47.330 37.188 17.104 1.00 55.94 647 THR A C 1
ATOM 1378 O O . THR A 1 181 ? -48.053 36.813 18.034 1.00 56.63 647 THR A O 1
ATOM 1382 N N . TYR A 1 182 ? -46.760 38.386 17.091 1.00 59.11 648 TYR A N 1
ATOM 1383 C CA . TYR A 1 182 ? -46.952 39.374 18.136 1.00 60.33 648 TYR A CA 1
ATOM 1384 C C . TYR A 1 182 ? -47.312 40.696 17.491 1.00 69.97 648 TYR A C 1
ATOM 1385 O O . TYR A 1 182 ? -46.820 41.019 16.423 1.00 72.42 648 TYR A O 1
ATOM 1394 N N . LEU A 1 183 ? -48.168 41.477 18.125 1.00 79.45 649 LEU A N 1
ATOM 1395 C CA . LEU A 1 183 ? -48.449 42.791 17.602 1.00 80.52 649 LEU A CA 1
ATOM 1396 C C . LEU A 1 183 ? -47.874 43.835 18.514 1.00 75.21 649 LEU A C 1
ATOM 1397 O O . LEU A 1 183 ? -47.726 43.630 19.728 1.00 72.15 649 LEU A O 1
ATOM 1402 N N . LEU A 1 184 ? -47.537 44.965 17.913 1.00 75.16 650 LEU A N 1
ATOM 1403 C CA . LEU A 1 184 ? -46.924 46.042 18.655 1.00 85.11 650 LEU A CA 1
ATOM 1404 C C . LEU A 1 184 ? -47.483 47.347 18.152 1.00 85.16 650 LEU A C 1
ATOM 1405 O O . LEU A 1 184 ? -47.293 47.716 17.005 1.00 79.77 650 LEU A O 1
ATOM 1410 N N . SER A 1 185 ? -48.194 48.032 19.031 1.00 98.88 651 SER A N 1
ATOM 1411 C CA . SER A 1 185 ? -48.741 49.328 18.717 1.00 108.34 651 SER A CA 1
ATOM 1412 C C . SER A 1 185 ? -47.619 50.345 18.888 1.00 123.00 651 SER A C 1
ATOM 1413 O O . SER A 1 185 ? -46.681 50.127 19.647 1.00 127.21 651 SER A O 1
ATOM 1416 N N . PRO A 1 186 ? -47.677 51.438 18.134 1.00 99.42 652 PRO A N 1
ATOM 1417 C CA . PRO A 1 186 ? -46.703 52.503 18.321 1.00 108.97 652 PRO A CA 1
ATOM 1418 C C . PRO A 1 186 ? -47.369 53.754 18.890 1.00 118.15 652 PRO A C 1
ATOM 1419 O O . PRO A 1 186 ? -47.368 54.812 18.258 1.00 114.42 652 PRO A O 1
ATOM 1423 N N . LEU A 1 187 ? -47.949 53.620 20.078 1.00 125.79 653 LEU A N 1
ATOM 1424 C CA . LEU A 1 187 ? -48.662 54.726 20.715 1.00 125.50 653 LEU A CA 1
ATOM 1425 C C . LEU A 1 187 ? -48.082 55.042 22.087 1.00 126.68 653 LEU A C 1
ATOM 1426 O O . LEU A 1 187 ? -47.751 56.191 22.377 1.00 127.44 653 LEU A O 1
ATOM 1431 N N . SER B 2 1 ? -33.113 63.462 -13.895 1.00 74.29 467 SER B N 1
ATOM 1432 C CA . SER B 2 1 ? -34.225 62.602 -14.281 1.00 74.10 467 SER B CA 1
ATOM 1433 C C . SER B 2 1 ? -35.505 63.360 -14.569 1.00 78.44 467 SER B C 1
ATOM 1434 O O . SER B 2 1 ? -35.771 64.412 -13.987 1.00 78.58 467 SER B O 1
ATOM 1437 N N . ALA B 2 2 ? -36.303 62.792 -15.465 1.00 87.07 468 ALA B N 1
ATOM 1438 C CA . ALA B 2 2 ? -37.601 63.338 -15.818 1.00 83.47 468 ALA B CA 1
ATOM 1439 C C . ALA B 2 2 ? -38.601 62.825 -14.821 1.00 74.48 468 ALA B C 1
ATOM 1440 O O . ALA B 2 2 ? -38.442 61.727 -14.281 1.00 67.69 468 ALA B O 1
ATOM 1442 N N . PRO B 2 3 ? -39.658 63.602 -14.574 1.00 76.39 469 PRO B N 1
ATOM 1443 C CA . PRO B 2 3 ? -40.633 63.205 -13.546 1.00 69.90 469 PRO B CA 1
ATOM 1444 C C . PRO B 2 3 ? -41.386 61.962 -13.966 1.00 65.40 469 PRO B C 1
ATOM 1445 O O . PRO B 2 3 ? -41.180 61.436 -15.057 1.00 68.37 469 PRO B O 1
ATOM 1449 N N . ALA B 2 4 ? -42.256 61.493 -13.099 1.00 72.41 470 ALA B N 1
ATOM 1450 C CA . ALA B 2 4 ? -43.120 60.392 -13.435 1.00 69.59 470 ALA B CA 1
ATOM 1451 C C . ALA B 2 4 ? -44.021 60.778 -14.615 1.00 61.81 470 ALA B C 1
ATOM 1452 O O . ALA B 2 4 ? -44.322 61.940 -14.818 1.00 58.70 470 ALA B O 1
ATOM 1454 N N . GLN B 2 5 ? -44.438 59.789 -15.386 1.00 54.05 471 GLN B N 1
ATOM 1455 C CA . GLN B 2 5 ? -45.362 59.980 -16.501 1.00 55.62 471 GLN B CA 1
ATOM 1456 C C . GLN B 2 5 ? -46.410 58.917 -16.436 1.00 55.56 471 GLN B C 1
ATOM 1457 O O . GLN B 2 5 ? -46.106 57.785 -16.078 1.00 64.57 471 GLN B O 1
ATOM 1463 N N . GLU B 2 6 ? -47.646 59.246 -16.774 1.00 63.43 472 GLU B N 1
ATOM 1464 C CA . GLU B 2 6 ? -48.623 58.187 -16.969 1.00 63.34 472 GLU B CA 1
ATOM 1465 C C . GLU B 2 6 ? -48.634 57.744 -18.432 1.00 55.80 472 GLU B C 1
ATOM 1466 O O . GLU B 2 6 ? -48.876 58.545 -19.305 1.00 61.55 472 GLU B O 1
ATOM 1472 N N . HIS B 2 7 ? -48.322 56.485 -18.698 1.00 51.18 473 HIS B N 1
ATOM 1473 C CA . HIS B 2 7 ? -48.484 55.915 -20.029 1.00 48.18 473 HIS B CA 1
ATOM 1474 C C . HIS B 2 7 ? -49.857 55.309 -20.137 1.00 53.75 473 HIS B C 1
ATOM 1475 O O . HIS B 2 7 ? -50.145 54.341 -19.438 1.00 56.83 473 HIS B O 1
ATOM 1482 N N . PRO B 2 8 ? -50.710 55.882 -21.010 1.00 57.02 474 PRO B N 1
ATOM 1483 C CA . PRO B 2 8 ? -52.148 55.573 -21.129 1.00 48.64 474 PRO B CA 1
ATOM 1484 C C . PRO B 2 8 ? -52.431 54.168 -21.608 1.00 40.99 474 PRO B C 1
ATOM 1485 O O . PRO B 2 8 ? -53.519 53.689 -21.422 1.00 53.63 474 PRO B O 1
ATOM 1489 N N . GLU B 2 9 ? -51.473 53.496 -22.205 1.00 38.53 475 GLU B N 1
ATOM 1490 C CA . GLU B 2 9 ? -51.720 52.130 -22.615 1.00 41.51 475 GLU B CA 1
ATOM 1491 C C . GLU B 2 9 ? -50.457 51.336 -22.804 1.00 49.01 475 GLU B C 1
ATOM 1492 O O . GLU B 2 9 ? -49.717 51.539 -23.743 1.00 66.10 475 GLU B O 1
ATOM 1498 N N . ALA B 2 10 ? -50.232 50.420 -21.892 1.00 47.26 476 ALA B N 1
ATOM 1499 C CA . ALA B 2 10 ? -49.082 49.570 -21.906 1.00 42.08 476 ALA B CA 1
ATOM 1500 C C . ALA B 2 10 ? -49.554 48.173 -21.546 1.00 32.50 476 ALA B C 1
ATOM 1501 O O . ALA B 2 10 ? -50.726 47.956 -21.185 1.00 32.10 476 ALA B O 1
ATOM 1503 N N . THR B 2 11 ? -48.664 47.200 -21.667 1.00 27.73 477 THR B N 1
ATOM 1504 C CA . THR B 2 11 ? -48.995 45.829 -21.296 1.00 29.90 477 THR B CA 1
ATOM 1505 C C . THR B 2 11 ? -47.944 45.403 -20.278 1.00 31.11 477 THR B C 1
ATOM 1506 O O . THR B 2 11 ? -46.757 45.711 -20.432 1.00 30.86 477 THR B O 1
ATOM 1510 N N . VAL B 2 12 ? -48.395 44.719 -19.230 1.00 45.98 478 VAL B N 1
ATOM 1511 C CA . VAL B 2 12 ? -47.534 44.215 -18.151 1.00 37.43 478 VAL B CA 1
ATOM 1512 C C . VAL B 2 12 ? -47.691 42.704 -18.073 1.00 27.89 478 VAL B C 1
ATOM 1513 O O . VAL B 2 12 ? -48.788 42.168 -18.190 1.00 31.55 478 VAL B O 1
ATOM 1517 N N . LEU B 2 13 ? -46.580 42.026 -17.898 1.00 31.27 479 LEU B N 1
ATOM 1518 C CA . LEU B 2 13 ? -46.529 40.577 -17.856 1.00 27.81 479 LEU B CA 1
ATOM 1519 C C . LEU B 2 13 ? -45.815 40.194 -16.537 1.00 36.17 479 LEU B C 1
ATOM 1520 O O . LEU B 2 13 ? -44.793 40.776 -16.210 1.00 37.06 479 LEU B O 1
ATOM 1525 N N . PHE B 2 14 ? -46.389 39.273 -15.758 1.00 29.23 480 PHE B N 1
ATOM 1526 C CA . PHE B 2 14 ? -45.662 38.636 -14.677 1.00 34.57 480 PHE B CA 1
ATOM 1527 C C . PHE B 2 14 ? -45.523 37.148 -14.963 1.00 36.22 480 PHE B C 1
ATOM 1528 O O . PHE B 2 14 ? -46.435 36.493 -15.470 1.00 28.78 480 PHE B O 1
ATOM 1536 N N . SER B 2 15 ? -44.378 36.613 -14.582 1.00 35.42 481 SER B N 1
ATOM 1537 C CA . SER B 2 15 ? -44.140 35.187 -14.669 1.00 40.73 481 SER B CA 1
ATOM 1538 C C . SER B 2 15 ? -43.622 34.649 -13.346 1.00 42.25 481 SER B C 1
ATOM 1539 O O . SER B 2 15 ? -42.859 35.317 -12.627 1.00 37.19 481 SER B O 1
ATOM 1542 N N . ASP B 2 16 ? -44.054 33.431 -13.039 1.00 44.94 482 ASP B N 1
ATOM 1543 C CA . ASP B 2 16 ? -43.620 32.707 -11.857 1.00 41.56 482 ASP B CA 1
ATOM 1544 C C . ASP B 2 16 ? -43.321 31.265 -12.164 1.00 47.90 482 ASP B C 1
ATOM 1545 O O . ASP B 2 16 ? -43.906 30.691 -13.070 1.00 47.60 482 ASP B O 1
ATOM 1550 N N . ILE B 2 17 ? -42.403 30.684 -11.405 1.00 52.56 483 ILE B N 1
ATOM 1551 C CA . ILE B 2 17 ? -42.133 29.265 -11.498 1.00 53.40 483 ILE B CA 1
ATOM 1552 C C . ILE B 2 17 ? -43.220 28.469 -10.783 1.00 49.99 483 ILE B C 1
ATOM 1553 O O . ILE B 2 17 ? -43.582 28.753 -9.640 1.00 53.32 483 ILE B O 1
ATOM 1558 N N . VAL B 2 18 ? -43.720 27.458 -11.470 1.00 46.47 484 VAL B N 1
ATOM 1559 C CA . VAL B 2 18 ? -44.770 26.593 -10.948 1.00 59.55 484 VAL B CA 1
ATOM 1560 C C . VAL B 2 18 ? -44.199 25.617 -9.917 1.00 59.67 484 VAL B C 1
ATOM 1561 O O . VAL B 2 18 ? -43.128 25.069 -10.120 1.00 54.19 484 VAL B O 1
ATOM 1565 N N . GLY B 2 19 ? -44.928 25.383 -8.832 1.00 65.15 485 GLY B N 1
ATOM 1566 C CA . GLY B 2 19 ? -44.485 24.497 -7.756 1.00 79.04 485 GLY B CA 1
ATOM 1567 C C . GLY B 2 19 ? -43.081 24.777 -7.236 1.00 74.07 485 GLY B C 1
ATOM 1568 O O . GLY B 2 19 ? -42.263 23.877 -7.127 1.00 79.51 485 GLY B O 1
ATOM 1569 N N . PHE B 2 20 ? -42.793 26.029 -6.921 1.00 63.11 486 PHE B N 1
ATOM 1570 C CA . PHE B 2 20 ? -41.440 26.401 -6.598 1.00 74.67 486 PHE B CA 1
ATOM 1571 C C . PHE B 2 20 ? -41.167 25.795 -5.255 1.00 81.46 486 PHE B C 1
ATOM 1572 O O . PHE B 2 20 ? -40.085 25.316 -4.999 1.00 69.39 486 PHE B O 1
ATOM 1580 N N . THR B 2 21 ? -42.188 25.783 -4.414 1.00 95.25 487 THR B N 1
ATOM 1581 C CA . THR B 2 21 ? -42.066 25.249 -3.070 1.00 98.65 487 THR B CA 1
ATOM 1582 C C . THR B 2 21 ? -41.728 23.755 -3.089 1.00 100.74 487 THR B C 1
ATOM 1583 O O . THR B 2 21 ? -41.030 23.272 -2.209 1.00 94.53 487 THR B O 1
ATOM 1587 N N . GLU B 2 22 ? -42.196 23.034 -4.102 1.00 111.80 488 GLU B N 1
ATOM 1588 C CA . GLU B 2 22 ? -41.880 21.615 -4.219 1.00 118.42 488 GLU B CA 1
ATOM 1589 C C . GLU B 2 22 ? -40.414 21.472 -4.575 1.00 115.31 488 GLU B C 1
ATOM 1590 O O . GLU B 2 22 ? -39.761 20.528 -4.154 1.00 123.76 488 GLU B O 1
ATOM 1596 N N . ILE B 2 23 ? -39.903 22.413 -5.364 1.00 91.90 489 ILE B N 1
ATOM 1597 C CA . ILE B 2 23 ? -38.512 22.380 -5.800 1.00 89.21 489 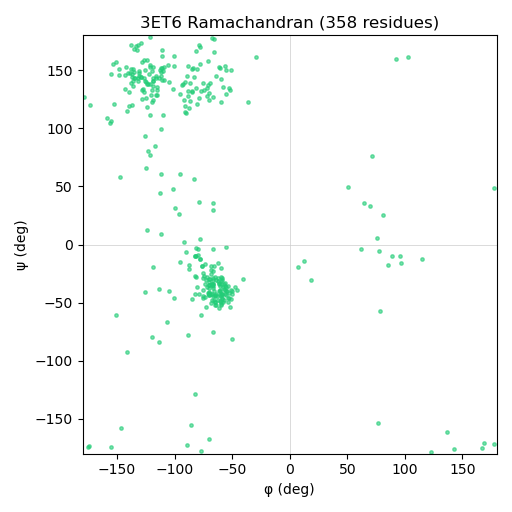ILE B CA 1
ATOM 1598 C C . ILE B 2 23 ? -37.560 22.803 -4.671 1.00 91.51 489 ILE B C 1
ATOM 1599 O O . ILE B 2 23 ? -36.479 22.230 -4.500 1.00 90.97 489 ILE B O 1
ATOM 1604 N N . ALA B 2 24 ? -37.967 23.796 -3.893 1.00 93.19 490 ALA B N 1
ATOM 1605 C CA . ALA B 2 24 ? -37.097 24.367 -2.887 1.00 97.59 490 ALA B CA 1
ATOM 1606 C C . ALA B 2 24 ? -37.005 23.412 -1.718 1.00 111.62 490 ALA B C 1
ATOM 1607 O O . ALA B 2 24 ? -35.927 23.153 -1.205 1.00 110.36 490 ALA B O 1
ATOM 1609 N N . SER B 2 25 ? -38.152 22.883 -1.312 1.00 135.39 491 SER B N 1
ATOM 1610 C CA . SER B 2 25 ? -38.232 22.034 -0.138 1.00 137.13 491 SER B CA 1
ATOM 1611 C C . SER B 2 25 ? -37.310 20.844 -0.298 1.00 142.18 491 SER B C 1
ATOM 1612 O O . SER B 2 25 ? -36.688 20.383 0.657 1.00 154.63 491 SER B O 1
ATOM 1615 N N . ARG B 2 26 ? -37.212 20.352 -1.519 1.00 100.88 492 ARG B N 1
ATOM 1616 C CA . ARG B 2 26 ? -36.481 19.135 -1.753 1.00 98.81 492 ARG B CA 1
ATOM 1617 C C . ARG B 2 26 ? -35.087 19.414 -2.282 1.00 105.11 492 ARG B C 1
ATOM 1618 O O . ARG B 2 26 ? -34.525 18.621 -3.019 1.00 107.16 492 ARG B O 1
ATOM 1626 N N . SER B 2 27 ? -34.520 20.543 -1.874 1.00 129.48 493 SER B N 1
ATOM 1627 C CA . SER B 2 27 ? -33.131 20.871 -2.194 1.00 141.46 493 SER B CA 1
ATOM 1628 C C . SER B 2 27 ? -32.726 22.154 -1.483 1.00 137.02 493 SER B C 1
ATOM 1629 O O . SER B 2 27 ? -33.483 22.692 -0.685 1.00 136.41 493 SER B O 1
ATOM 1632 N N . SER B 2 28 ? -31.536 22.656 -1.778 1.00 120.88 494 SER B N 1
ATOM 1633 C CA . SER B 2 28 ? -30.991 23.771 -1.012 1.00 116.87 494 SER B CA 1
ATOM 1634 C C . SER B 2 28 ? -31.382 25.146 -1.536 1.00 114.43 494 SER B C 1
ATOM 1635 O O . SER B 2 28 ? -31.629 25.307 -2.728 1.00 111.40 494 SER B O 1
ATOM 1638 N N . PRO B 2 29 ? -31.403 26.151 -0.645 1.00 127.42 495 PRO B N 1
ATOM 1639 C CA . PRO B 2 29 ? -31.741 27.538 -0.991 1.00 124.72 495 PRO B CA 1
ATOM 1640 C C . PRO B 2 29 ? -30.713 28.242 -1.889 1.00 119.60 495 PRO B C 1
ATOM 1641 O O . PRO B 2 29 ? -31.096 29.060 -2.723 1.00 118.30 495 PRO B O 1
ATOM 1645 N N . LEU B 2 30 ? -29.432 27.944 -1.721 1.00 109.51 496 LEU B N 1
ATOM 1646 C CA . LEU B 2 30 ? -28.415 28.568 -2.547 1.00 107.39 496 LEU B CA 1
ATOM 1647 C C . LEU B 2 30 ? -28.455 27.911 -3.931 1.00 107.37 496 LEU B C 1
ATOM 1648 O O . LEU B 2 30 ? -28.055 28.520 -4.925 1.00 111.90 496 LEU B O 1
ATOM 1653 N N . GLU B 2 31 ? -28.955 26.676 -4.002 1.00 103.90 497 GLU B N 1
ATOM 1654 C CA . GLU B 2 31 ? -29.035 25.958 -5.277 1.00 107.26 497 GLU B CA 1
ATOM 1655 C C . GLU B 2 31 ? -30.273 26.379 -6.047 1.00 101.36 497 GLU B C 1
ATOM 1656 O O . GLU B 2 31 ? -30.247 26.583 -7.261 1.00 94.56 497 GLU B O 1
ATOM 1662 N N . VAL B 2 32 ? -31.373 26.490 -5.329 1.00 101.33 498 VAL B N 1
ATOM 1663 C CA . VAL B 2 32 ? -32.612 26.857 -5.945 1.00 90.57 498 VAL B CA 1
ATOM 1664 C C . VAL B 2 32 ? -32.478 28.306 -6.431 1.00 81.18 498 VAL B C 1
ATOM 1665 O O . VAL B 2 32 ? -33.100 28.699 -7.421 1.00 61.31 498 VAL B O 1
ATOM 1678 N N . SER B 2 34 ? -29.799 29.455 -7.581 1.00 93.64 500 SER B N 1
ATOM 1679 C CA . SER B 2 34 ? -29.118 29.327 -8.871 1.00 87.76 500 SER B CA 1
ATOM 1680 C C . SER B 2 34 ? -30.068 28.848 -9.967 1.00 82.75 500 SER B C 1
ATOM 1681 O O . SER B 2 34 ? -29.893 29.193 -11.140 1.00 77.05 500 SER B O 1
ATOM 1684 N N . LEU B 2 35 ? -31.070 28.054 -9.593 1.00 77.96 501 LEU B N 1
ATOM 1685 C CA . LEU B 2 35 ? -32.063 27.631 -10.552 1.00 73.42 501 LEU B CA 1
ATOM 1686 C C . LEU B 2 35 ? -32.691 28.926 -11.063 1.00 69.26 501 LEU B C 1
ATOM 1687 O O . LEU B 2 35 ? -32.777 29.161 -12.272 1.00 56.42 501 LEU B O 1
ATOM 1692 N N . LEU B 2 36 ? -33.086 29.779 -10.122 1.00 72.10 502 LEU B N 1
ATOM 1693 C CA . LEU B 2 36 ? -33.807 31.002 -10.430 1.00 61.99 502 LEU B CA 1
ATOM 1694 C C . LEU B 2 36 ? -32.986 31.911 -11.342 1.00 64.54 502 LEU B C 1
ATOM 1695 O O . LEU B 2 36 ? -33.508 32.459 -12.309 1.00 63.71 502 LEU B O 1
ATOM 1700 N N . ASP B 2 37 ? -31.701 32.067 -11.040 1.00 69.77 503 ASP B N 1
ATOM 1701 C CA . ASP B 2 37 ? -30.844 32.956 -11.806 1.00 60.71 503 ASP B CA 1
ATOM 1702 C C . ASP B 2 37 ? -30.579 32.373 -13.216 1.00 69.34 503 ASP B C 1
ATOM 1703 O O . ASP B 2 37 ? -30.370 33.120 -14.171 1.00 69.05 503 ASP B O 1
ATOM 1708 N N . GLU B 2 38 ? -30.584 31.040 -13.315 1.00 63.02 504 GLU B N 1
ATOM 1709 C CA . GLU B 2 38 ? -30.407 30.311 -14.566 1.00 54.27 504 GLU B CA 1
ATOM 1710 C C . GLU B 2 38 ? -31.551 30.699 -15.495 1.00 55.78 504 GLU B C 1
ATOM 1711 O O . GLU B 2 38 ? -31.351 31.150 -16.629 1.00 60.46 504 GLU B O 1
ATOM 1717 N N . LEU B 2 39 ? -32.762 30.526 -14.989 1.00 46.44 505 LEU B N 1
ATOM 1718 C CA . LEU B 2 39 ? -33.950 30.935 -15.688 1.00 46.34 505 LEU B CA 1
ATOM 1719 C C . LEU B 2 39 ? -33.879 32.397 -16.109 1.00 53.23 505 LEU B C 1
ATOM 1720 O O . LEU B 2 39 ? -34.155 32.704 -17.256 1.00 62.18 505 LEU B O 1
ATOM 1725 N N . TYR B 2 40 ? -33.524 33.288 -15.190 1.00 57.72 506 TYR B N 1
ATOM 1726 C CA . TYR B 2 40 ? -33.464 34.717 -15.469 1.00 53.16 506 TYR B CA 1
ATOM 1727 C C . TYR B 2 40 ? -32.502 35.024 -16.610 1.00 61.93 506 TYR B C 1
ATOM 1728 O O . TYR B 2 40 ? -32.779 35.848 -17.482 1.00 60.62 506 TYR B O 1
ATOM 1737 N N . GLN B 2 41 ? -31.357 34.366 -16.607 1.00 69.91 507 GLN B N 1
ATOM 1738 C CA . GLN B 2 41 ? -30.354 34.612 -17.631 1.00 62.70 507 GLN B CA 1
ATOM 1739 C C . GLN B 2 41 ? -30.857 34.151 -18.985 1.00 64.01 507 GLN B C 1
ATOM 1740 O O . GLN B 2 41 ? -30.488 34.726 -19.992 1.00 74.35 507 GLN B O 1
ATOM 1746 N N . ARG B 2 42 ? -31.723 33.139 -19.017 1.00 64.73 508 ARG B N 1
ATOM 1747 C CA . ARG B 2 42 ? -32.275 32.675 -20.284 1.00 67.63 508 ARG B CA 1
ATOM 1748 C C . ARG B 2 42 ? -33.327 33.667 -20.773 1.00 65.08 508 ARG B C 1
ATOM 1749 O O . ARG B 2 42 ? -33.309 34.052 -21.934 1.00 65.45 508 ARG B O 1
ATOM 1757 N N . PHE B 2 43 ? -34.221 34.093 -19.882 1.00 63.59 509 PHE B N 1
ATOM 1758 C CA . PHE B 2 43 ? -35.141 35.181 -20.182 1.00 62.18 509 PHE B CA 1
ATOM 1759 C C . PHE B 2 43 ? -34.356 36.389 -20.699 1.00 67.81 509 PHE B C 1
ATOM 1760 O O . PHE B 2 43 ? -34.656 36.908 -21.795 1.00 66.46 509 PHE B O 1
ATOM 1768 N N . ASP B 2 44 ? -33.361 36.814 -19.905 1.00 68.70 510 ASP B N 1
ATOM 1769 C CA . ASP B 2 44 ? -32.547 38.013 -20.188 1.00 73.53 510 ASP B CA 1
ATOM 1770 C C . ASP B 2 44 ? -31.792 37.920 -21.531 1.00 73.91 510 ASP B C 1
ATOM 1771 O O . ASP B 2 44 ? -31.518 38.939 -22.173 1.00 80.51 510 ASP B O 1
ATOM 1776 N N . ALA B 2 45 ? -31.481 36.702 -21.958 1.00 62.23 511 ALA B N 1
ATOM 1777 C CA . ALA B 2 45 ? -30.809 36.493 -23.240 1.00 66.64 511 ALA B CA 1
ATOM 1778 C C . ALA B 2 45 ? -31.815 36.558 -24.422 1.00 70.63 511 ALA B C 1
ATOM 1779 O O . ALA B 2 45 ? -31.495 37.071 -25.506 1.00 68.99 511 ALA B O 1
ATOM 1781 N N . ALA B 2 46 ? -33.020 36.040 -24.206 1.00 73.16 512 ALA B N 1
ATOM 1782 C CA . ALA B 2 46 ? -34.026 36.000 -25.252 1.00 65.24 512 ALA B CA 1
ATOM 1783 C C . ALA B 2 46 ? -34.552 37.392 -25.469 1.00 68.23 512 ALA B C 1
ATOM 1784 O O . ALA B 2 46 ? -34.930 37.741 -26.585 1.00 74.29 512 ALA B O 1
ATOM 1786 N N . ILE B 2 47 ? -34.554 38.195 -24.405 1.00 70.22 513 ILE B N 1
ATOM 1787 C CA . ILE B 2 47 ? -35.256 39.471 -24.430 1.00 62.04 513 ILE B CA 1
ATOM 1788 C C . ILE B 2 47 ? -34.452 40.537 -25.195 1.00 66.93 513 ILE B C 1
ATOM 1789 O O . ILE B 2 47 ? -34.964 41.606 -25.522 1.00 71.37 513 ILE B O 1
ATOM 1794 N N . GLU B 2 48 ? -33.190 40.256 -25.487 1.00 72.67 514 GLU B N 1
ATOM 1795 C CA . GLU B 2 48 ? -32.393 41.191 -26.275 1.00 76.29 514 GLU B CA 1
ATOM 1796 C C . GLU B 2 48 ? -32.897 41.253 -27.723 1.00 82.26 514 GLU B C 1
ATOM 1797 O O . GLU B 2 48 ? -32.629 42.225 -28.435 1.00 85.55 514 GLU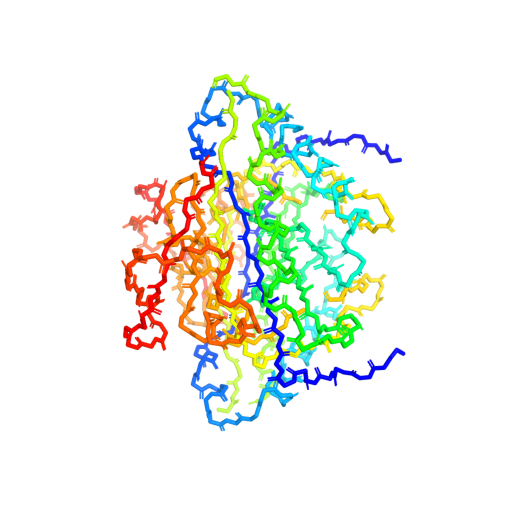 B O 1
ATOM 1803 N N . GLU B 2 49 ? -33.606 40.204 -28.149 1.00 67.62 515 GLU B N 1
ATOM 1804 C CA . GLU B 2 49 ? -34.296 40.186 -29.437 1.00 64.27 515 GLU B CA 1
ATOM 1805 C C . GLU B 2 49 ? -35.624 40.926 -29.393 1.00 66.77 515 GLU B C 1
ATOM 1806 O O . GLU B 2 49 ? -36.306 41.019 -30.414 1.00 68.17 515 GLU B O 1
ATOM 1812 N N . TYR B 2 50 ? -36.015 41.409 -28.209 1.00 70.40 516 TYR B N 1
ATOM 1813 C CA . TYR B 2 50 ? -37.281 42.112 -28.068 1.00 65.32 516 TYR B CA 1
ATOM 1814 C C . TYR B 2 50 ? -37.084 43.488 -27.463 1.00 67.63 516 TYR B C 1
ATOM 1815 O O . TYR B 2 50 ? -37.577 43.754 -26.386 1.00 59.54 516 TYR B O 1
ATOM 1824 N N . PRO B 2 51 ? -36.391 44.382 -28.192 1.00 77.04 517 PRO B N 1
ATOM 1825 C CA . PRO B 2 51 ? -35.919 45.683 -27.681 1.00 74.03 517 PRO B CA 1
ATOM 1826 C C . PRO B 2 51 ? -37.037 46.626 -27.176 1.00 58.66 517 PRO B C 1
ATOM 1827 O O . PRO B 2 51 ? -36.774 47.553 -26.414 1.00 60.28 517 PRO B O 1
ATOM 1831 N N . GLN B 2 52 ? -38.268 46.383 -27.611 1.00 56.80 518 GLN B N 1
ATOM 1832 C CA . GLN B 2 52 ? -39.440 47.124 -27.140 1.00 67.03 518 GLN B CA 1
ATOM 1833 C C . GLN B 2 52 ? -39.728 46.830 -25.640 1.00 66.46 518 GLN B C 1
ATOM 1834 O O . GLN B 2 52 ? -40.366 47.630 -24.937 1.00 60.31 518 GLN B O 1
ATOM 1840 N N . LEU B 2 53 ? -39.236 45.681 -25.169 1.00 61.38 519 LEU B N 1
ATOM 1841 C CA . LEU B 2 53 ? -39.542 45.161 -23.843 1.00 54.87 519 LEU B CA 1
ATOM 1842 C C . LEU B 2 53 ? -38.510 45.597 -22.779 1.00 58.24 519 LEU B C 1
ATOM 1843 O O . LEU B 2 53 ? -37.294 45.663 -23.007 1.00 57.14 519 LEU B O 1
ATOM 1848 N N . TYR B 2 54 ? -39.033 45.956 -21.627 1.00 41.62 520 TYR B N 1
ATOM 1849 C CA . TYR B 2 54 ? -38.222 46.201 -20.477 1.00 39.61 520 TYR B CA 1
ATOM 1850 C C . TYR B 2 54 ? -38.574 45.139 -19.400 1.00 46.99 520 TYR B C 1
ATOM 1851 O O . TYR B 2 54 ? -39.755 44.880 -19.163 1.00 47.17 520 TYR B O 1
ATOM 1860 N N . LYS B 2 55 ? -37.567 44.510 -18.786 1.00 54.14 521 LYS B N 1
ATOM 1861 C CA . LYS B 2 55 ? -37.787 43.502 -17.730 1.00 56.40 521 LYS B CA 1
ATOM 1862 C C . LYS B 2 55 ? -37.343 43.954 -16.326 1.00 55.55 521 LYS B C 1
ATOM 1863 O O . LYS B 2 55 ? -36.559 44.885 -16.165 1.00 58.62 521 LYS B O 1
ATOM 1869 N N . VAL B 2 56 ? -37.844 43.267 -15.310 1.00 67.94 522 VAL B N 1
ATOM 1870 C CA . VAL B 2 56 ? -37.472 43.524 -13.914 1.00 63.89 522 VAL B CA 1
ATOM 1871 C C . VAL B 2 56 ? -37.645 42.229 -13.162 1.00 60.49 522 VAL B C 1
ATOM 1872 O O . VAL B 2 56 ? -38.739 41.672 -13.129 1.00 64.61 522 VAL B O 1
ATOM 1876 N N . GLU B 2 57 ? -36.587 41.719 -12.562 1.00 60.95 523 GLU B N 1
ATOM 1877 C CA . GLU B 2 57 ? -36.759 40.542 -11.721 1.00 54.50 523 GLU B CA 1
ATOM 1878 C C . GLU B 2 57 ? -37.138 41.092 -10.336 1.00 47.50 523 GLU B C 1
ATOM 1879 O O . GLU B 2 57 ? -36.426 41.918 -9.791 1.00 48.00 523 GLU B O 1
ATOM 1885 N N . THR B 2 58 ? -38.280 40.664 -9.795 1.00 46.12 524 THR B N 1
ATOM 1886 C CA . THR B 2 58 ? -38.880 41.358 -8.648 1.00 53.36 524 THR B CA 1
ATOM 1887 C C . THR B 2 58 ? -38.627 40.683 -7.307 1.00 55.21 524 THR B C 1
ATOM 1888 O O . THR B 2 58 ? -38.426 39.469 -7.218 1.00 49.66 524 THR B O 1
ATOM 1892 N N . ILE B 2 59 ? -38.643 41.485 -6.250 1.00 55.81 525 ILE B N 1
ATOM 1893 C CA . ILE B 2 59 ? -38.302 41.011 -4.901 1.00 59.46 525 ILE B CA 1
ATOM 1894 C C . ILE B 2 59 ? -38.983 39.707 -4.464 1.00 58.47 525 ILE B C 1
ATOM 1895 O O . ILE B 2 59 ? -38.364 38.889 -3.763 1.00 73.82 525 ILE B O 1
ATOM 1900 N N . GLY B 2 60 ? -40.231 39.471 -4.835 1.00 40.81 526 GLY B N 1
ATOM 1901 C CA . GLY B 2 60 ? -40.772 38.135 -4.569 1.00 53.97 526 GLY B CA 1
ATOM 1902 C C . GLY B 2 60 ? -40.389 36.950 -5.490 1.00 60.01 526 GLY B C 1
ATOM 1903 O O . GLY B 2 60 ? -40.939 35.857 -5.295 1.00 48.81 526 GLY B O 1
ATOM 1904 N N . ASP B 2 61 ? -39.481 37.147 -6.471 1.00 61.15 527 ASP B N 1
ATOM 1905 C CA . ASP B 2 61 ? -39.110 36.137 -7.496 1.00 55.03 527 ASP B CA 1
ATOM 1906 C C . ASP B 2 61 ? -39.855 36.248 -8.847 1.00 57.92 527 ASP B C 1
ATOM 1907 O O . ASP B 2 61 ? -39.487 35.578 -9.829 1.00 64.71 527 ASP B O 1
ATOM 1912 N N . ALA B 2 62 ? -40.889 37.072 -8.940 1.00 46.89 528 ALA B N 1
ATOM 1913 C CA . ALA B 2 62 ? -41.592 37.140 -10.225 1.00 47.73 528 ALA B CA 1
ATOM 1914 C C . ALA B 2 62 ? -40.734 37.848 -11.288 1.00 49.67 528 ALA B C 1
ATOM 1915 O O . ALA B 2 62 ? -40.060 38.842 -11.009 1.00 55.37 528 ALA B O 1
ATOM 1917 N N . TYR B 2 63 ? -40.708 37.306 -12.494 1.00 46.83 529 TYR B N 1
ATOM 1918 C CA . TYR B 2 63 ? -40.060 38.002 -13.609 1.00 42.23 529 TYR B CA 1
ATOM 1919 C C . TYR B 2 63 ? -41.108 38.911 -14.273 1.00 36.30 529 TYR B C 1
ATOM 1920 O O . TYR B 2 63 ? -42.225 38.481 -14.544 1.00 38.38 529 TYR B O 1
ATOM 1929 N N . MET B 2 64 ? -40.801 40.192 -14.442 1.00 42.04 530 MET B N 1
ATOM 1930 C CA . MET B 2 64 ? -41.817 41.140 -14.881 1.00 34.30 530 MET B CA 1
ATOM 1931 C C . MET B 2 64 ? -41.313 41.897 -16.094 1.00 41.26 530 MET B C 1
ATOM 1932 O O . MET B 2 64 ? -40.177 42.356 -16.116 1.00 41.63 530 MET B O 1
ATOM 1937 N N . VAL B 2 65 ? -42.180 42.009 -17.094 1.00 47.59 531 VAL B N 1
ATOM 1938 C CA . VAL B 2 65 ? -41.877 42.656 -18.367 1.00 46.92 531 VAL B CA 1
ATOM 1939 C C . VAL B 2 65 ? -42.988 43.627 -18.734 1.00 45.77 531 VAL B C 1
ATOM 1940 O O . VAL B 2 65 ? -44.160 43.381 -18.460 1.00 44.05 531 VAL B O 1
ATOM 1944 N N . VAL B 2 66 ? -42.609 44.748 -19.328 1.00 37.00 532 VAL B N 1
ATOM 1945 C CA . VAL B 2 66 ? -43.576 45.756 -19.678 1.00 47.00 532 VAL B CA 1
ATOM 1946 C C . VAL B 2 66 ? -43.276 46.295 -21.092 1.00 44.03 532 VAL B C 1
ATOM 1947 O O . VAL B 2 66 ? -42.106 46.428 -21.507 1.00 40.61 532 VAL B O 1
ATOM 1951 N N . CYS B 2 67 ? -44.334 46.598 -21.827 1.00 47.16 533 CYS B N 1
ATOM 1952 C CA . CYS B 2 67 ? -44.237 47.138 -23.166 1.00 46.79 533 CYS B CA 1
ATOM 1953 C C . CYS B 2 67 ? -44.972 48.421 -23.295 1.00 44.70 533 CYS B C 1
ATOM 1954 O O . CYS B 2 67 ? -46.022 48.584 -22.760 1.00 38.70 533 CYS B O 1
ATOM 1957 N N . ASN B 2 68 ? -44.368 49.338 -24.024 1.00 47.25 534 ASN B N 1
ATOM 1958 C CA . ASN B 2 68 ? -44.922 50.633 -24.322 1.00 46.39 534 ASN B CA 1
ATOM 1959 C C . ASN B 2 68 ? -44.738 51.595 -23.205 1.00 52.21 534 ASN B C 1
ATOM 1960 O O . ASN B 2 68 ? -45.464 52.535 -23.072 1.00 55.68 534 ASN B O 1
ATOM 1965 N N . VAL B 2 69 ? -43.735 51.362 -22.397 1.00 49.61 535 VAL B N 1
ATOM 1966 C CA . VAL B 2 69 ? -43.456 52.297 -21.348 1.00 57.39 535 VAL B CA 1
ATOM 1967 C C . VAL B 2 69 ? -42.123 52.953 -21.634 1.00 70.04 535 VAL B C 1
ATOM 1968 O O . VAL B 2 69 ? -41.960 54.134 -21.447 1.00 62.24 535 VAL B O 1
ATOM 1972 N N . THR B 2 70 ? -41.193 52.174 -22.146 1.00 72.75 536 THR B N 1
ATOM 1973 C CA . THR B 2 70 ? -39.891 52.685 -22.545 1.00 74.19 536 THR B CA 1
ATOM 1974 C C . THR B 2 70 ? -39.920 53.185 -23.996 1.00 88.45 536 THR B C 1
ATOM 1975 O O . THR B 2 70 ? -40.017 54.390 -24.235 1.00 96.15 536 THR B O 1
ATOM 1979 N N . VAL B 2 71 ? -39.878 52.267 -24.959 1.00 78.93 537 VAL B N 1
ATOM 1980 C CA . VAL B 2 71 ? -39.921 52.623 -26.374 1.00 55.90 537 VAL B CA 1
ATOM 1981 C C . VAL B 2 71 ? -41.327 52.549 -26.910 1.00 52.42 537 VAL B C 1
ATOM 1982 O O . VAL B 2 71 ? -41.955 51.552 -26.760 1.00 59.26 537 VAL B O 1
ATOM 1986 N N . PRO B 2 72 ? -41.798 53.601 -27.588 1.00 73.78 538 PRO B N 1
ATOM 1987 C CA . PRO B 2 72 ? -43.139 53.506 -28.177 1.00 63.51 538 PRO B CA 1
ATOM 1988 C C . PRO B 2 72 ? -43.331 52.249 -29.035 1.00 56.20 538 PRO B C 1
ATOM 1989 O O . PRO B 2 72 ? -42.520 51.900 -29.897 1.00 57.52 538 PRO B O 1
ATOM 1993 N N . CYS B 2 73 ? -44.442 51.573 -28.814 1.00 62.81 539 CYS B N 1
ATOM 1994 C CA . CYS B 2 73 ? -44.689 50.311 -29.474 1.00 62.98 539 CYS B CA 1
ATOM 1995 C C . CYS B 2 73 ? -46.176 50.093 -29.518 1.00 59.60 539 CYS B C 1
ATOM 1996 O O . CYS B 2 73 ? -46.793 49.731 -28.512 1.00 64.84 539 CYS B O 1
ATOM 1999 N N . ASP B 2 74 ? -46.760 50.283 -30.693 1.00 55.46 540 ASP B N 1
ATOM 2000 C CA . ASP B 2 74 ? -48.199 50.249 -30.807 1.00 61.61 540 ASP B CA 1
ATOM 2001 C C . ASP B 2 74 ? -48.809 48.844 -30.731 1.00 49.23 540 ASP B C 1
ATOM 2002 O O . ASP B 2 74 ? -49.958 48.693 -30.340 1.00 50.06 540 ASP B O 1
ATOM 2007 N N . ASP B 2 75 ? -48.070 47.812 -31.108 1.00 37.58 541 ASP B N 1
ATOM 2008 C CA . ASP B 2 75 ? -48.613 46.469 -31.019 1.00 42.99 541 ASP B CA 1
ATOM 2009 C C . ASP B 2 75 ? -48.002 45.850 -29.756 1.00 42.40 541 ASP B C 1
ATOM 2010 O O . ASP B 2 75 ? -47.485 44.706 -29.776 1.00 45.17 541 ASP B O 1
ATOM 2015 N N . HIS B 2 76 ? -48.046 46.616 -28.657 1.00 37.22 542 HIS B N 1
ATOM 2016 C CA . HIS B 2 76 ? -47.364 46.229 -27.407 1.00 42.08 542 HIS B CA 1
ATOM 2017 C C . HIS B 2 76 ? -47.903 44.911 -26.828 1.00 42.81 542 HIS B C 1
ATOM 2018 O O . HIS B 2 76 ? -47.121 44.073 -26.377 1.00 46.10 542 HIS B O 1
ATOM 2025 N N . ALA B 2 77 ? -49.217 44.676 -26.876 1.00 40.59 543 ALA B N 1
ATOM 2026 C CA . ALA B 2 77 ? -49.718 43.407 -26.379 1.00 33.14 543 ALA B CA 1
ATOM 2027 C C . ALA B 2 77 ? -49.211 42.275 -27.279 1.00 39.20 543 ALA B C 1
ATOM 2028 O O . ALA B 2 77 ? -48.912 41.184 -26.800 1.00 49.86 543 ALA B O 1
ATOM 2030 N N . ASP B 2 78 ? -49.078 42.540 -28.577 1.00 39.35 544 ASP B N 1
ATOM 2031 C CA . ASP B 2 78 ? -48.701 41.498 -29.534 1.00 36.77 544 ASP B CA 1
ATOM 2032 C C . ASP B 2 78 ? -47.272 41.072 -29.284 1.00 33.37 544 ASP B C 1
ATOM 2033 O O . ASP B 2 78 ? -46.980 39.884 -29.181 1.00 43.21 544 ASP B O 1
ATOM 2038 N N . VAL B 2 79 ? -46.383 42.055 -29.206 1.00 29.09 545 VAL B N 1
ATOM 2039 C CA . VAL B 2 79 ? -44.962 41.802 -28.938 1.00 49.12 545 VAL B CA 1
ATOM 2040 C C . VAL B 2 79 ? -44.739 41.076 -27.618 1.00 48.51 545 VAL B C 1
ATOM 2041 O O . VAL B 2 79 ? -43.983 40.120 -27.545 1.00 53.86 545 VAL B O 1
ATOM 2045 N N . LEU B 2 80 ? -45.400 41.544 -26.571 1.00 53.93 546 LEU B N 1
ATOM 2046 C CA . LEU B 2 80 ? -45.253 40.957 -25.252 1.00 41.57 546 LEU B CA 1
ATOM 2047 C C . LEU B 2 80 ? -45.894 39.532 -25.165 1.00 38.30 546 LEU B C 1
ATOM 2048 O O . LEU B 2 80 ? -45.297 38.584 -24.616 1.00 36.14 546 LEU B O 1
ATOM 2053 N N . LEU B 2 81 ? -47.077 39.345 -25.756 1.00 24.72 547 LEU B N 1
ATOM 2054 C CA . LEU B 2 81 ? -47.629 37.981 -25.845 1.00 30.06 547 LEU B CA 1
ATOM 2055 C C . LEU B 2 81 ? -46.653 37.029 -26.541 1.00 46.49 547 LEU B C 1
ATOM 2056 O O . LEU B 2 81 ? -46.495 35.869 -26.151 1.00 46.14 547 LEU B O 1
ATOM 2061 N N . GLU B 2 82 ? -45.985 37.531 -27.584 1.00 45.15 548 GLU B N 1
ATOM 2062 C CA . GLU B 2 82 ? -45.039 36.706 -28.301 1.00 40.62 548 GLU B CA 1
ATOM 2063 C C . GLU B 2 82 ? -43.847 36.369 -27.423 1.00 38.60 548 GLU B C 1
ATOM 2064 O O . GLU B 2 82 ? -43.377 35.224 -27.390 1.00 49.38 548 GLU B O 1
ATOM 2070 N N . PHE B 2 83 ? -43.343 37.368 -26.710 1.00 40.41 549 PHE B N 1
ATOM 2071 C CA . PHE B 2 83 ? -42.267 37.108 -25.784 1.00 37.32 549 PHE B CA 1
ATOM 2072 C C . PHE B 2 83 ? -42.722 36.132 -24.674 1.00 40.88 549 PHE B C 1
ATOM 2073 O O . PHE B 2 83 ? -41.916 35.353 -24.200 1.00 46.59 549 PHE B O 1
ATOM 2081 N N . ALA B 2 84 ? -44.012 36.109 -24.317 1.00 41.84 550 ALA B N 1
ATOM 2082 C CA . ALA B 2 84 ? -44.463 35.167 -23.291 1.00 46.23 550 ALA B CA 1
ATOM 2083 C C . ALA B 2 84 ? -44.392 33.744 -23.804 1.00 43.67 550 ALA B C 1
ATOM 2084 O O . ALA B 2 84 ? -44.120 32.826 -23.018 1.00 48.57 550 ALA B O 1
ATOM 2086 N N . LEU B 2 85 ? -44.641 33.533 -25.099 1.00 41.89 551 LEU B N 1
ATOM 2087 C CA . LEU B 2 85 ? -44.496 32.176 -25.657 1.00 52.32 551 LEU B CA 1
ATOM 2088 C C . LEU B 2 85 ? -43.014 31.817 -25.601 1.00 56.62 551 LEU B C 1
ATOM 2089 O O . LEU B 2 85 ? -42.634 30.682 -25.294 1.00 57.23 551 LEU B O 1
ATOM 2094 N N . ARG B 2 86 ? -42.170 32.807 -25.851 1.00 44.15 552 ARG B N 1
ATOM 2095 C CA . ARG B 2 86 ? -40.731 32.591 -25.786 1.00 48.29 552 ARG B CA 1
ATOM 2096 C C . ARG B 2 86 ? -40.324 32.162 -24.383 1.00 58.18 552 ARG B C 1
ATOM 2097 O O . ARG B 2 86 ? -39.613 31.190 -24.223 1.00 64.81 552 ARG B O 1
ATOM 2105 N N . MET B 2 87 ? -40.788 32.881 -23.369 1.00 54.99 553 MET B N 1
ATOM 2106 C CA . MET B 2 87 ? -40.469 32.534 -21.996 1.00 48.57 553 MET B CA 1
ATOM 2107 C C . MET B 2 87 ? -40.812 31.092 -21.710 1.00 39.55 553 MET B C 1
ATOM 2108 O O . MET B 2 87 ? -40.007 30.387 -21.119 1.00 45.62 553 MET B O 1
ATOM 2113 N N . HIS B 2 88 ? -41.992 30.637 -22.112 1.00 38.70 554 HIS B N 1
ATOM 2114 C CA . HIS B 2 88 ? -42.333 29.237 -21.861 1.00 40.21 554 HIS B CA 1
ATOM 2115 C C . HIS B 2 88 ? -41.325 28.305 -22.474 1.00 48.20 554 HIS B C 1
ATOM 2116 O O . HIS B 2 88 ? -40.984 27.300 -21.860 1.00 61.77 554 HIS B O 1
ATOM 2123 N N . GLU B 2 89 ? -40.838 28.653 -23.664 1.00 51.02 555 GLU B N 1
ATOM 2124 C CA . GLU B 2 89 ? -39.776 27.878 -24.342 1.00 61.63 555 GLU B CA 1
ATOM 2125 C C . GLU B 2 89 ? -38.429 27.875 -23.592 1.00 58.33 555 GLU B C 1
ATOM 2126 O O . GLU B 2 89 ? -37.823 26.830 -23.354 1.00 69.30 555 GLU B O 1
ATOM 2132 N N . GLU B 2 90 ? -37.945 29.056 -23.247 1.00 54.31 556 GLU B N 1
ATOM 2133 C CA . GLU B 2 90 ? -36.730 29.192 -22.469 1.00 59.93 556 GLU B CA 1
ATOM 2134 C C . GLU B 2 90 ? -36.825 28.424 -21.157 1.00 65.74 556 GLU B C 1
ATOM 2135 O O . GLU B 2 90 ? -35.820 27.909 -20.671 1.00 75.91 556 GLU B O 1
ATOM 2141 N N . ALA B 2 91 ? -38.029 28.356 -20.579 1.00 59.77 557 ALA B N 1
ATOM 2142 C CA . ALA B 2 91 ? -38.227 27.602 -19.339 1.00 66.04 557 ALA B CA 1
ATOM 2143 C C . ALA B 2 91 ? -38.095 26.080 -19.519 1.00 69.45 557 ALA B C 1
ATOM 2144 O O . ALA B 2 91 ? -37.690 25.390 -18.597 1.00 64.78 557 ALA B O 1
ATOM 2146 N N . SER B 2 92 ? -38.417 25.550 -20.693 1.00 61.59 558 SER B N 1
ATOM 2147 C CA . SER B 2 92 ? -38.364 24.109 -20.861 1.00 66.22 558 SER B CA 1
ATOM 2148 C C . SER B 2 92 ? -36.950 23.630 -21.136 1.00 72.81 558 SER B C 1
ATOM 2149 O O . SER B 2 92 ? -36.706 22.438 -21.095 1.00 88.43 558 SER B O 1
ATOM 2152 N N . ARG B 2 93 ? -36.018 24.548 -21.381 1.00 70.06 559 ARG B N 1
ATOM 2153 C CA . ARG B 2 93 ? -34.587 24.192 -21.399 1.00 80.35 559 ARG B CA 1
ATOM 2154 C C . ARG B 2 93 ? -33.805 24.441 -20.088 1.00 82.14 559 ARG B C 1
ATOM 2155 O O . ARG B 2 93 ? -32.584 24.615 -20.102 1.00 83.15 559 ARG B O 1
ATOM 2163 N N . VAL B 2 94 ? -34.512 24.413 -18.964 1.00 77.78 560 VAL B N 1
ATOM 2164 C CA . VAL B 2 94 ? -33.907 24.479 -17.637 1.00 77.75 560 VAL B CA 1
ATOM 2165 C C . VAL B 2 94 ? -34.441 23.269 -16.876 1.00 103.29 560 VAL B C 1
ATOM 2166 O O . VAL B 2 94 ? -35.601 22.905 -17.061 1.00 102.07 560 VAL B O 1
ATOM 2170 N N . ALA B 2 95 ? -33.618 22.640 -16.031 1.00 96.78 561 ALA B N 1
ATOM 2171 C CA . ALA B 2 95 ? -34.052 21.428 -15.307 1.00 104.05 561 ALA B CA 1
ATOM 2172 C C . ALA B 2 95 ? -34.181 21.613 -13.787 1.00 106.52 561 ALA B C 1
ATOM 2173 O O . ALA B 2 95 ? -34.920 20.878 -13.115 1.00 106.17 561 ALA B O 1
ATOM 2175 N N . GLU B 2 100 ? -38.675 17.328 -13.541 1.00 108.83 566 GLU B N 1
ATOM 2176 C CA . GLU B 2 100 ? -37.481 17.584 -14.338 1.00 108.82 566 GLU B CA 1
ATOM 2177 C C . GLU B 2 100 ? -37.457 19.019 -14.852 1.00 109.42 566 GLU B C 1
ATOM 2178 O O . GLU B 2 100 ? -36.819 19.890 -14.259 1.00 123.88 566 GLU B O 1
ATOM 2184 N N . PRO B 2 101 ? -38.174 19.262 -15.930 1.00 102.76 567 PRO B N 1
ATOM 2185 C CA . PRO B 2 101 ? -38.201 20.581 -16.547 1.00 95.77 567 PRO B CA 1
ATOM 2186 C C . PRO B 2 101 ? -38.958 21.577 -15.700 1.00 87.85 567 PRO B C 1
ATOM 2187 O O . PRO B 2 101 ? -39.768 21.214 -14.869 1.00 89.17 567 PRO B O 1
ATOM 2191 N N . VAL B 2 102 ? -38.670 22.846 -15.902 1.00 74.08 568 VAL B N 1
ATOM 2192 C CA . VAL B 2 102 ? -39.322 23.874 -15.145 1.00 67.22 568 VAL B CA 1
ATOM 2193 C C . VAL B 2 102 ? -40.516 24.346 -15.929 1.00 64.52 568 VAL B C 1
ATOM 2194 O O . VAL B 2 102 ? -40.458 24.515 -17.134 1.00 61.91 568 VAL B O 1
ATOM 2198 N N . ARG B 2 103 ? -41.616 24.543 -15.228 1.00 67.50 569 ARG B N 1
ATOM 2199 C CA . ARG B 2 103 ? -42.781 25.154 -15.840 1.00 58.03 569 ARG B CA 1
ATOM 2200 C C . ARG B 2 103 ? -43.066 26.550 -15.279 1.00 50.78 569 ARG B C 1
ATOM 2201 O O . ARG B 2 103 ? -42.744 26.854 -14.112 1.00 42.65 569 ARG B O 1
ATOM 2209 N N . ILE B 2 104 ? -43.674 27.412 -16.093 1.00 54.34 570 ILE B N 1
ATOM 2210 C CA . ILE B 2 104 ? -43.984 28.742 -15.618 1.00 42.51 570 ILE B CA 1
ATOM 2211 C C . ILE B 2 104 ? -45.462 29.039 -15.752 1.00 38.45 570 ILE B C 1
ATOM 2212 O O . ILE B 2 104 ? -46.186 28.416 -16.497 1.00 38.39 570 ILE B O 1
ATOM 2217 N N . ARG B 2 105 ? -45.902 30.004 -14.973 1.00 49.03 571 ARG B N 1
ATOM 2218 C CA . ARG B 2 105 ? -47.243 30.475 -15.022 1.00 38.65 571 ARG B CA 1
ATOM 2219 C C . ARG B 2 105 ? -47.062 31.926 -15.418 1.00 30.68 571 ARG B C 1
ATOM 2220 O O . ARG B 2 105 ? -46.296 32.641 -14.782 1.00 40.87 571 ARG B O 1
ATOM 2228 N N . VAL B 2 106 ? -47.704 32.355 -16.507 1.00 37.33 572 VAL B N 1
ATOM 2229 C CA . VAL B 2 106 ? -47.568 33.713 -16.967 1.00 26.15 572 VAL B CA 1
ATOM 2230 C C . VAL B 2 106 ? -48.942 34.408 -16.939 1.00 28.69 572 VAL B C 1
ATOM 2231 O O . VAL B 2 106 ? -49.958 33.779 -17.256 1.00 27.48 572 VAL B O 1
ATOM 2235 N N . GLY B 2 107 ? -48.984 35.682 -16.536 1.00 23.82 573 GLY B N 1
ATOM 2236 C CA . GLY B 2 107 ? -50.214 36.474 -16.597 1.00 25.55 573 GLY B CA 1
ATOM 2237 C C . GLY B 2 107 ? -49.949 37.834 -17.256 1.00 32.18 573 GLY B C 1
ATOM 2238 O O . GLY B 2 107 ? -48.836 38.382 -17.128 1.00 30.23 573 GLY B O 1
ATOM 2239 N N . MET B 2 108 ? -50.945 38.380 -17.978 1.00 28.22 574 MET B N 1
ATOM 2240 C CA . MET B 2 108 ? -50.787 39.689 -18.662 1.00 28.55 574 MET B CA 1
ATOM 2241 C C . MET B 2 108 ? -52.020 40.560 -18.536 1.00 22.89 574 MET B C 1
ATOM 2242 O O . MET B 2 108 ? -53.150 40.074 -18.537 1.00 24.87 574 MET B O 1
ATOM 2247 N N . HIS B 2 109 ? -51.805 41.865 -18.488 1.00 23.20 575 HIS B N 1
ATOM 2248 C CA . HIS B 2 109 ? -52.926 42.763 -18.496 1.00 25.59 575 HIS B CA 1
ATOM 2249 C C . HIS B 2 109 ? -52.510 44.068 -19.147 1.00 29.70 575 HIS B C 1
ATOM 2250 O O . HIS B 2 109 ? -51.329 44.360 -19.220 1.00 30.16 575 HIS B O 1
ATOM 2257 N N . SER B 2 110 ? -53.452 44.840 -19.679 1.00 31.82 576 SER B N 1
ATOM 2258 C CA . SER B 2 110 ? -53.084 46.130 -20.306 1.00 28.34 576 SER B CA 1
ATOM 2259 C C . SER B 2 110 ? -53.870 47.270 -19.717 1.00 32.11 576 SER B C 1
ATOM 2260 O O . SER B 2 110 ? -54.997 47.070 -19.302 1.00 36.76 576 SER B O 1
ATOM 2263 N N . GLY B 2 111 ? -53.271 48.463 -19.702 1.00 36.92 577 GLY B N 1
ATOM 2264 C CA . GLY B 2 111 ? -53.900 49.657 -19.151 1.00 24.87 577 GLY B CA 1
ATOM 2265 C C . GLY B 2 111 ? -52.854 50.733 -18.988 1.00 36.84 577 GLY B C 1
ATOM 2266 O O . GLY B 2 111 ? -51.696 50.532 -19.333 1.00 49.18 577 GLY B O 1
ATOM 2267 N N . PRO B 2 112 ? -53.242 51.867 -18.403 1.00 43.06 578 PRO B N 1
ATOM 2268 C CA . PRO B 2 112 ? -52.303 52.906 -17.970 1.00 43.85 578 PRO B CA 1
ATOM 2269 C C . PRO B 2 112 ? -51.350 52.421 -16.863 1.00 44.10 578 PRO B C 1
ATOM 2270 O O . PRO B 2 112 ? -51.725 51.632 -16.012 1.00 57.38 578 PRO B O 1
ATOM 2274 N N . VAL B 2 113 ? -50.119 52.915 -16.900 1.00 42.93 579 VAL B N 1
ATOM 2275 C CA . VAL B 2 113 ? -49.056 52.568 -15.974 1.00 39.72 579 VAL B CA 1
ATOM 2276 C C . VAL B 2 113 ? -48.361 53.887 -15.698 1.00 44.06 579 VAL B C 1
ATOM 2277 O O . VAL B 2 113 ? -48.043 54.626 -16.622 1.00 49.20 579 VAL B O 1
ATOM 2281 N N . VAL B 2 114 ? -48.122 54.204 -14.443 1.00 41.41 580 VAL B N 1
ATOM 2282 C CA . VAL B 2 114 ? -47.286 55.337 -14.145 1.00 45.69 580 VAL B CA 1
ATOM 2283 C C . VAL B 2 114 ? -45.854 54.823 -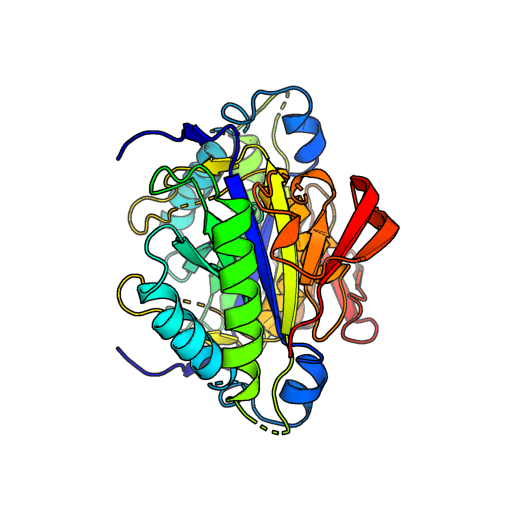14.149 1.00 49.13 580 VAL B C 1
ATOM 2284 O O . VAL B 2 114 ? -45.586 53.716 -13.687 1.00 45.32 580 VAL B O 1
ATOM 2288 N N . ALA B 2 115 ? -44.930 55.580 -14.715 1.00 53.37 581 ALA B N 1
ATOM 2289 C CA . ALA B 2 115 ? -43.546 55.173 -14.654 1.00 47.56 581 ALA B CA 1
ATOM 2290 C C . ALA B 2 115 ? -42.697 56.378 -14.309 1.00 53.55 581 ALA B C 1
ATOM 2291 O O . ALA B 2 115 ? -42.978 57.485 -14.773 1.00 55.85 581 ALA B O 1
ATOM 2293 N N . GLY B 2 116 ? -41.687 56.157 -13.463 1.00 55.21 582 GLY B N 1
ATOM 2294 C CA . GLY B 2 116 ? -40.754 57.189 -13.046 1.00 51.72 582 GLY B CA 1
ATOM 2295 C C . GLY B 2 116 ? -39.646 56.606 -12.175 1.00 65.61 582 GLY B C 1
ATOM 2296 O O . GLY B 2 116 ? -39.559 55.388 -11.997 1.00 58.43 582 GLY B O 1
ATOM 2297 N N . VAL B 2 117 ? -38.779 57.450 -11.625 1.00 70.35 583 VAL B N 1
ATOM 2298 C CA . VAL B 2 117 ? -37.706 56.933 -10.779 1.00 80.12 583 VAL B CA 1
ATOM 2299 C C . VAL B 2 117 ? -37.999 57.208 -9.309 1.00 66.87 583 VAL B C 1
ATOM 2300 O O . VAL B 2 117 ? -38.517 58.262 -8.959 1.00 66.49 583 VAL B O 1
ATOM 2304 N N . VAL B 2 118 ? -37.700 56.234 -8.459 1.00 50.75 584 VAL B N 1
ATOM 2305 C CA . VAL B 2 118 ? -37.728 56.465 -7.018 1.00 65.79 584 VAL B CA 1
ATOM 2306 C C . VAL B 2 118 ? -36.374 56.156 -6.386 1.00 64.67 584 VAL B C 1
ATOM 2307 O O . VAL B 2 118 ? -35.663 55.269 -6.851 1.00 60.62 584 VAL B O 1
ATOM 2311 N N . GLY B 2 119 ? -36.022 56.904 -5.336 1.00 65.40 585 GLY B N 1
ATOM 2312 C CA . GLY B 2 119 ? -34.782 56.682 -4.610 1.00 72.62 585 GLY B CA 1
ATOM 2313 C C . GLY B 2 119 ? -33.740 57.720 -4.991 1.00 77.23 585 GLY B C 1
ATOM 2314 O O . GLY B 2 119 ? -33.859 58.360 -6.035 1.00 86.73 585 GLY B O 1
ATOM 2315 N N . ARG B 2 120 ? -32.713 57.896 -4.159 1.00 69.17 586 ARG B N 1
ATOM 2316 C CA . ARG B 2 120 ? -31.626 58.821 -4.480 1.00 72.24 586 ARG B CA 1
ATOM 2317 C C . ARG B 2 120 ? -30.316 58.063 -4.691 1.00 64.13 586 ARG B C 1
ATOM 2318 O O . ARG B 2 120 ? -29.929 57.790 -5.828 1.00 74.97 586 ARG B O 1
ATOM 2326 N N . LYS B 2 121 ? -29.614 57.759 -3.605 1.00 58.93 587 LYS B N 1
ATOM 2327 C CA . LYS B 2 121 ? -28.310 57.122 -3.691 1.00 76.46 587 LYS B CA 1
ATOM 2328 C C . LYS B 2 121 ? -28.462 55.822 -4.472 1.00 74.01 587 LYS B C 1
ATOM 2329 O O . LYS B 2 121 ? -27.563 55.444 -5.229 1.00 73.92 587 LYS B O 1
ATOM 2335 N N . MET B 2 122 ? -29.603 55.156 -4.329 1.00 78.05 588 MET B N 1
ATOM 2336 C CA . MET B 2 122 ? -29.918 54.043 -5.235 1.00 91.77 588 MET B CA 1
ATOM 2337 C C . MET B 2 122 ? -31.271 54.216 -5.911 1.00 86.29 588 MET B C 1
ATOM 2338 O O . MET B 2 122 ? -32.307 53.812 -5.383 1.00 87.34 588 MET B O 1
ATOM 2343 N N . PRO B 2 123 ? -31.256 54.809 -7.106 1.00 73.54 589 PRO B N 1
ATOM 2344 C CA . PRO B 2 123 ? -32.523 55.022 -7.805 1.00 69.88 589 PRO B CA 1
ATOM 2345 C C . PRO B 2 123 ? -33.020 53.727 -8.475 1.00 61.66 589 PRO B C 1
ATOM 2346 O O . PRO B 2 123 ? -32.256 52.807 -8.791 1.00 54.91 589 PRO B O 1
ATOM 2350 N N . ARG B 2 124 ? -34.319 53.653 -8.676 1.00 61.52 590 ARG B N 1
ATOM 2351 C CA . ARG B 2 124 ? -34.935 52.459 -9.220 1.00 53.64 590 ARG B CA 1
ATOM 2352 C C . ARG B 2 124 ? -35.947 52.993 -10.218 1.00 60.63 590 ARG B C 1
ATOM 2353 O O . ARG B 2 124 ? -36.565 54.042 -9.961 1.00 51.27 590 ARG B O 1
ATOM 2361 N N . PHE B 2 125 ? -36.061 52.346 -11.380 1.00 49.53 591 PHE B N 1
ATOM 2362 C CA . PHE B 2 125 ? -37.156 52.668 -12.293 1.00 52.88 591 PHE B CA 1
ATOM 2363 C C . PHE B 2 125 ? -38.406 51.968 -11.754 1.00 61.07 591 PHE B C 1
ATOM 2364 O O . PHE B 2 125 ? -38.388 50.747 -11.541 1.00 58.98 591 PHE B O 1
ATOM 2381 N N . LEU B 2 127 ? -42.503 51.133 -11.664 1.00 36.67 593 LEU B N 1
ATOM 2382 C CA . LEU B 2 127 ? -43.697 50.943 -12.462 1.00 46.36 593 LEU B CA 1
ATOM 2383 C C . LEU B 2 127 ? -44.822 50.689 -11.495 1.00 48.76 593 LEU B C 1
ATOM 2384 O O . LEU B 2 127 ? -44.718 49.840 -10.624 1.00 43.73 593 LEU B O 1
ATOM 2389 N N . PHE B 2 128 ? -45.890 51.458 -11.635 1.00 47.00 594 PHE B N 1
ATOM 2390 C CA . PHE B 2 128 ? -46.796 51.632 -10.535 1.00 49.42 594 PHE B CA 1
ATOM 2391 C C . PHE B 2 128 ? -48.219 51.702 -11.011 1.00 52.95 594 PHE B C 1
ATOM 2392 O O . PHE B 2 128 ? -48.528 52.399 -11.961 1.00 49.14 594 PHE B O 1
ATOM 2400 N N . GLY B 2 129 ? -49.097 50.970 -10.355 1.00 51.80 595 GLY B N 1
ATOM 2401 C CA . GLY B 2 129 ? -50.482 51.201 -10.572 1.00 33.98 595 GLY B CA 1
ATOM 2402 C C . GLY B 2 129 ? -51.321 49.986 -10.570 1.00 36.95 595 GLY B C 1
ATOM 2403 O O . GLY B 2 129 ? -50.890 48.837 -10.386 1.00 32.07 595 GLY B O 1
ATOM 2404 N N . ASP B 2 130 ? -52.578 50.245 -10.860 1.00 34.72 596 ASP B N 1
ATOM 2405 C CA . ASP B 2 130 ? -53.558 49.210 -10.874 1.00 39.12 596 ASP B CA 1
ATOM 2406 C C . ASP B 2 130 ? -53.276 48.219 -12.016 1.00 35.00 596 ASP B C 1
ATOM 2407 O O . ASP B 2 130 ? -53.544 47.027 -11.912 1.00 46.73 596 ASP B O 1
ATOM 2412 N N . THR B 2 131 ? -52.701 48.689 -13.103 1.00 44.92 597 THR B N 1
ATOM 2413 C CA . THR B 2 131 ? -52.474 47.815 -14.233 1.00 39.61 597 THR B CA 1
ATOM 2414 C C . THR B 2 131 ? -51.425 46.769 -13.910 1.00 38.37 597 THR B C 1
ATOM 2415 O O . THR B 2 131 ? -51.570 45.609 -14.257 1.00 37.77 597 THR B O 1
ATOM 2419 N N . VAL B 2 132 ? -50.360 47.200 -13.256 1.00 32.23 598 VAL B N 1
ATOM 2420 C CA . VAL B 2 132 ? -49.320 46.309 -12.741 1.00 41.31 598 VAL B CA 1
ATOM 2421 C C . VAL B 2 132 ? -49.859 45.331 -11.695 1.00 37.97 598 VAL B C 1
ATOM 2422 O O . VAL B 2 132 ? -49.630 44.121 -11.773 1.00 37.55 598 VAL B O 1
ATOM 2426 N N . ASN B 2 133 ? -50.615 45.832 -10.738 1.00 31.07 599 ASN B N 1
ATOM 2427 C CA . ASN B 2 133 ? -51.198 44.925 -9.760 1.00 36.52 599 ASN B CA 1
ATOM 2428 C C . ASN B 2 133 ? -52.072 43.896 -10.427 1.00 35.19 599 ASN B C 1
ATOM 2429 O O . ASN B 2 133 ? -52.044 42.741 -10.056 1.00 40.58 599 ASN B O 1
ATOM 2434 N N . THR B 2 134 ? -52.885 44.310 -11.398 1.00 36.31 600 THR B N 1
ATOM 2435 C CA . THR B 2 134 ? -53.829 43.374 -12.022 1.00 36.05 600 THR B CA 1
ATOM 2436 C C . THR B 2 134 ? -53.074 42.307 -12.842 1.00 29.42 600 THR B C 1
ATOM 2437 O O . THR B 2 134 ? -53.415 41.148 -12.766 1.00 34.60 600 THR B O 1
ATOM 2441 N N . ALA B 2 135 ? -52.052 42.707 -13.605 1.00 27.03 601 ALA B N 1
ATOM 2442 C CA . ALA B 2 135 ? -51.242 41.781 -14.373 1.00 23.92 601 ALA B CA 1
ATOM 2443 C C . ALA B 2 135 ? -50.663 40.693 -13.473 1.00 29.52 601 ALA B C 1
ATOM 2444 O O . ALA B 2 135 ? -50.553 39.544 -13.879 1.00 44.59 601 ALA B O 1
ATOM 2446 N N . SER B 2 136 ? -50.300 41.071 -12.251 1.00 30.38 602 SER B N 1
ATOM 2447 C CA . SER B 2 136 ? -49.738 40.156 -11.240 1.00 26.75 602 SER B CA 1
ATOM 2448 C C . SER B 2 136 ? -50.768 39.125 -10.807 1.00 27.63 602 SER B C 1
ATOM 2449 O O . SER B 2 136 ? -50.494 37.923 -10.788 1.00 33.62 602 SER B O 1
ATOM 2452 N N . ARG B 2 137 ? -51.974 39.608 -10.508 1.00 28.39 603 ARG B N 1
ATOM 2453 C CA . ARG B 2 137 ? -53.155 38.751 -10.320 1.00 31.40 603 ARG B CA 1
ATOM 2454 C C . ARG B 2 137 ? -53.522 37.865 -11.547 1.00 26.65 603 ARG B C 1
ATOM 2455 O O . ARG B 2 137 ? -54.064 36.738 -11.433 1.00 28.86 603 ARG B O 1
ATOM 2463 N N . MET B 2 138 ? -53.231 38.332 -12.735 1.00 33.59 604 MET B N 1
ATOM 2464 C CA . MET B 2 138 ? -53.451 37.467 -13.895 1.00 24.16 604 MET B CA 1
ATOM 2465 C C . MET B 2 138 ? -52.487 36.295 -13.809 1.00 22.86 604 MET B C 1
ATOM 2466 O O . MET B 2 138 ? -52.833 35.174 -14.152 1.00 24.80 604 MET B O 1
ATOM 2471 N N . GLU B 2 139 ? -51.283 36.523 -13.286 1.00 25.07 605 GLU B N 1
ATOM 2472 C CA . GLU B 2 139 ? -50.342 35.412 -13.130 1.00 19.27 605 GLU B CA 1
ATOM 2473 C C . GLU B 2 139 ? -50.782 34.482 -11.968 1.00 33.43 605 GLU B C 1
ATOM 2474 O O . GLU B 2 139 ? -50.959 33.290 -12.188 1.00 32.09 605 GLU B O 1
ATOM 2480 N N . SER B 2 140 ? -51.007 35.023 -10.771 1.00 38.20 606 SER B N 1
ATOM 2481 C CA . SER B 2 140 ? -51.384 34.185 -9.616 1.00 41.66 606 SER B CA 1
ATOM 2482 C C . SER B 2 140 ? -52.667 33.438 -9.880 1.00 40.00 606 SER B C 1
ATOM 2483 O O . SER B 2 140 ? -52.800 32.308 -9.449 1.00 37.27 606 SER B O 1
ATOM 2486 N N . HIS B 2 141 ? -53.567 34.022 -10.669 1.00 42.24 607 HIS B N 1
ATOM 2487 C CA . HIS B 2 141 ? -54.842 33.375 -10.980 1.00 26.91 607 HIS B CA 1
ATOM 2488 C C . HIS B 2 141 ? -54.845 32.526 -12.239 1.00 29.99 607 HIS B C 1
ATOM 2489 O O . HIS B 2 141 ? -55.872 31.936 -12.550 1.00 28.33 607 HIS B O 1
ATOM 2496 N N . GLY B 2 142 ? -53.691 32.417 -12.907 1.00 37.18 608 GLY B N 1
ATOM 2497 C CA . GLY B 2 142 ? -53.561 31.697 -14.155 1.00 33.86 608 GLY B CA 1
ATOM 2498 C C . GLY B 2 142 ? -53.320 30.211 -13.957 1.00 37.68 608 GLY B C 1
ATOM 2499 O O . GLY B 2 142 ? -53.712 29.631 -12.960 1.00 38.53 608 GLY B O 1
ATOM 2500 N N . GLU B 2 143 ? -52.700 29.579 -14.936 1.00 38.80 609 GLU B N 1
ATOM 2501 C CA . GLU B 2 143 ? -52.589 28.117 -14.969 1.00 40.31 609 GLU B CA 1
ATOM 2502 C C . GLU B 2 143 ? -51.167 27.697 -15.376 1.00 37.58 609 GLU B C 1
ATOM 2503 O O . GLU B 2 143 ? -50.550 28.294 -16.304 1.00 38.07 609 GLU B O 1
ATOM 2509 N N . ALA B 2 144 ? -50.629 26.697 -14.678 1.00 36.80 610 ALA B N 1
ATOM 2510 C CA . ALA B 2 144 ? -49.267 26.187 -14.976 1.00 41.05 610 ALA B CA 1
ATOM 2511 C C . ALA B 2 144 ? -49.128 25.835 -16.471 1.00 43.23 610 ALA B C 1
ATOM 2512 O O . ALA B 2 144 ? -50.014 25.185 -17.039 1.00 44.99 610 ALA B O 1
ATOM 2514 N N . GLY B 2 145 ? -48.022 26.254 -17.089 1.00 35.32 611 GLY B N 1
ATOM 2515 C CA . GLY B 2 145 ? -47.763 25.984 -18.491 1.00 47.97 611 GLY B CA 1
ATOM 2516 C C . GLY B 2 145 ? -48.545 26.815 -19.509 1.00 46.08 611 GLY B C 1
ATOM 2517 O O . GLY B 2 145 ? -48.473 26.571 -20.722 1.00 40.73 611 GLY B O 1
ATOM 2518 N N . GLN B 2 146 ? -49.298 27.786 -19.022 1.00 39.51 612 GLN B N 1
ATOM 2519 C CA . GLN B 2 146 ? -50.131 28.604 -19.880 1.00 22.22 612 GLN B CA 1
ATOM 2520 C C . GLN B 2 146 ? -49.936 30.098 -19.657 1.00 26.41 612 GLN B C 1
ATOM 2521 O O . GLN B 2 146 ? -49.196 30.530 -18.743 1.00 33.44 612 GLN B O 1
ATOM 2527 N N . ILE B 2 147 ? -50.579 30.873 -20.517 1.00 32.39 613 ILE B N 1
ATOM 2528 C CA . ILE B 2 147 ? -50.532 32.306 -20.447 1.00 20.42 613 ILE B CA 1
ATOM 2529 C C . ILE B 2 147 ? -51.948 32.806 -20.251 1.00 23.25 613 ILE B C 1
ATOM 2530 O O . ILE B 2 147 ? -52.851 32.413 -20.959 1.00 39.90 613 ILE B O 1
ATOM 2535 N N . HIS B 2 148 ? -52.137 33.711 -19.311 1.00 25.42 614 HIS B N 1
ATOM 2536 C CA . HIS B 2 148 ? -53.455 34.019 -18.840 1.00 30.47 614 HIS B CA 1
ATOM 2537 C C . HIS B 2 148 ? -53.575 35.492 -19.051 1.00 26.24 614 HIS B C 1
ATOM 2538 O O . HIS B 2 148 ? -52.798 36.232 -18.514 1.00 27.53 614 HIS B O 1
ATOM 2545 N N . ILE B 2 149 ? -54.522 35.927 -19.877 1.00 23.39 615 ILE B N 1
ATOM 2546 C CA . ILE B 2 149 ? -54.552 37.324 -20.205 1.00 23.58 615 ILE B CA 1
ATOM 2547 C C . ILE B 2 149 ? -55.917 37.882 -20.029 1.00 25.75 615 ILE B C 1
ATOM 2548 O O . ILE B 2 149 ? -56.907 37.160 -20.113 1.00 26.15 615 ILE B O 1
ATOM 2553 N N . SER B 2 150 ? -55.956 39.171 -19.685 1.00 17.61 616 SER B N 1
ATOM 2554 C CA . SER B 2 150 ? -57.200 39.786 -19.352 1.00 22.31 616 SER B CA 1
ATOM 2555 C C . SER B 2 150 ? -57.887 40.154 -20.673 1.00 25.51 616 SER B C 1
ATOM 2556 O O . SER B 2 150 ? -57.255 40.186 -21.711 1.00 27.66 616 SER B O 1
ATOM 2559 N N . GLU B 2 151 ? -59.168 40.472 -20.586 1.00 25.25 617 GLU B N 1
ATOM 2560 C CA . GLU B 2 151 ? -59.928 40.945 -21.710 1.00 32.65 617 GLU B CA 1
ATOM 2561 C C . GLU B 2 151 ? -59.325 42.214 -22.254 1.00 22.68 617 GLU B C 1
ATOM 2562 O O . GLU B 2 151 ? -59.184 42.315 -23.453 1.00 35.68 617 GLU B O 1
ATOM 2568 N N . ALA B 2 152 ? -58.919 43.127 -21.367 1.00 24.48 618 ALA B N 1
ATOM 2569 C CA . ALA B 2 152 ? -58.281 44.371 -21.757 1.00 29.33 618 ALA B CA 1
ATOM 2570 C C . ALA B 2 152 ? -57.054 44.127 -22.597 1.00 35.94 618 ALA B C 1
ATOM 2571 O O . ALA B 2 152 ? -56.814 44.818 -23.581 1.00 40.74 618 ALA B O 1
ATOM 2573 N N . CYS B 2 153 ? -56.257 43.149 -22.197 1.00 37.49 619 CYS B N 1
ATOM 2574 C CA . CYS B 2 153 ? -55.091 42.809 -22.984 1.00 24.08 619 CYS B CA 1
ATOM 2575 C C . CYS B 2 153 ? -55.480 42.137 -24.324 1.00 36.27 619 CYS B C 1
ATOM 2576 O O . CYS B 2 153 ? -54.804 42.305 -25.315 1.00 34.66 619 CYS B O 1
ATOM 2579 N N . TYR B 2 154 ? -56.565 41.382 -24.352 1.00 33.35 620 TYR B N 1
ATOM 2580 C CA . TYR B 2 154 ? -56.993 40.766 -25.583 1.00 27.25 620 TYR B CA 1
ATOM 2581 C C . TYR B 2 154 ? -57.446 41.857 -26.583 1.00 29.30 620 TYR B C 1
ATOM 2582 O O . TYR B 2 154 ? -57.135 41.794 -27.767 1.00 26.64 620 TYR B O 1
ATOM 2600 N N . CYS B 2 156 ? -56.312 44.806 -26.721 1.00 40.89 622 CYS B N 1
ATOM 2601 C CA . CYS B 2 156 ? -55.212 45.622 -27.247 1.00 34.46 622 CYS B CA 1
ATOM 2602 C C . CYS B 2 156 ? -54.407 44.862 -28.259 1.00 25.82 622 CYS B C 1
ATOM 2603 O O . CYS B 2 156 ? -53.553 45.423 -28.916 1.00 40.45 622 CYS B O 1
ATOM 2606 N N . LEU B 2 157 ? -54.603 43.556 -28.301 1.00 21.55 623 LEU B N 1
ATOM 2607 C CA . LEU B 2 157 ? -53.884 42.714 -29.228 1.00 34.31 623 LEU B CA 1
ATOM 2608 C C . LEU B 2 157 ? -54.357 43.083 -30.638 1.00 47.61 623 LEU B C 1
ATOM 2609 O O . LEU B 2 157 ? -55.558 43.100 -30.908 1.00 39.00 623 LEU B O 1
ATOM 2614 N N . ARG B 2 158 ? -53.427 43.395 -31.531 1.00 48.62 624 ARG B N 1
ATOM 2615 C CA . ARG B 2 158 ? -53.784 43.884 -32.863 1.00 41.36 624 ARG B CA 1
ATOM 2616 C C . ARG B 2 158 ? -54.038 42.692 -33.748 1.00 48.23 624 ARG B C 1
ATOM 2617 O O . ARG B 2 158 ? -55.042 42.623 -34.444 1.00 54.08 624 ARG B O 1
ATOM 2625 N N . SER B 2 159 ? -53.129 41.735 -33.675 1.00 47.22 625 SER B N 1
ATOM 2626 C CA . SER B 2 159 ? -53.235 40.492 -34.396 1.00 43.53 625 SER B CA 1
ATOM 2627 C C . SER B 2 159 ? -53.838 39.335 -33.596 1.00 34.78 625 SER B C 1
ATOM 2628 O O . SER B 2 159 ? -53.213 38.282 -33.420 1.00 38.49 625 SER B O 1
ATOM 2631 N N . LYS B 2 160 ? -55.071 39.504 -33.160 1.00 34.26 626 LYS B N 1
ATOM 2632 C CA . LYS B 2 160 ? -55.813 38.407 -32.567 1.00 33.30 626 LYS B CA 1
ATOM 2633 C C . LYS B 2 160 ? -55.638 37.076 -33.248 1.00 32.38 626 LYS B C 1
ATOM 2634 O O . LYS B 2 160 ? -55.657 36.019 -32.610 1.00 44.50 626 LYS B O 1
ATOM 2640 N N . GLU B 2 161 ? -55.391 37.126 -34.541 1.00 32.91 627 GLU B N 1
ATOM 2641 C CA . GLU B 2 161 ? -55.519 35.957 -35.401 1.00 29.83 627 GLU B CA 1
ATOM 2642 C C . GLU B 2 161 ? -54.216 35.139 -35.439 1.00 34.51 627 GLU B C 1
ATOM 2643 O O . GLU B 2 161 ? -54.198 33.990 -35.858 1.00 43.87 627 GLU B O 1
ATOM 2649 N N . ARG B 2 162 ? -53.112 35.756 -35.031 1.00 32.41 628 ARG B N 1
ATOM 2650 C CA . ARG B 2 162 ? -51.838 35.046 -34.979 1.00 42.65 628 ARG B CA 1
ATOM 2651 C C . ARG B 2 162 ? -51.709 34.093 -33.778 1.00 42.48 628 ARG B C 1
ATOM 2652 O O . ARG B 2 162 ? -50.889 33.221 -33.803 1.00 47.68 628 ARG B O 1
ATOM 2660 N N . PHE B 2 163 ? -52.527 34.260 -32.735 1.00 41.70 629 PHE B N 1
ATOM 2661 C CA . PHE B 2 163 ? -52.440 33.438 -31.542 1.00 35.98 629 PHE B CA 1
ATOM 2662 C C . PHE B 2 163 ? -53.651 32.519 -31.371 1.00 30.67 629 PHE B C 1
ATOM 2663 O O . PHE B 2 163 ? -54.765 32.888 -31.709 1.00 41.51 629 PHE B O 1
ATOM 2671 N N . GLU B 2 164 ? -53.413 31.320 -30.838 1.00 34.77 630 GLU B N 1
ATOM 2672 C CA . GLU B 2 164 ? -54.486 30.411 -30.472 1.00 38.65 630 GLU B CA 1
ATOM 2673 C C . GLU B 2 164 ? -55.074 30.737 -29.085 1.00 36.21 630 GLU B C 1
ATOM 2674 O O . GLU B 2 164 ? -55.125 29.903 -28.239 1.00 42.82 630 GLU B O 1
ATOM 2680 N N . ILE B 2 165 ? -55.538 31.952 -28.881 1.00 28.56 631 ILE B N 1
ATOM 2681 C CA . ILE B 2 165 ? -56.190 32.326 -27.654 1.00 36.48 631 ILE B CA 1
ATOM 2682 C C . ILE B 2 165 ? -57.585 31.670 -27.497 1.00 34.15 631 ILE B C 1
ATOM 2683 O O . ILE B 2 165 ? -58.381 31.696 -28.382 1.00 45.72 631 ILE B O 1
ATOM 2688 N N . ARG B 2 166 ? -57.846 31.066 -26.360 1.00 30.24 632 ARG B N 1
ATOM 2689 C CA . ARG B 2 166 ? -59.163 30.525 -26.018 1.00 25.04 632 ARG B CA 1
ATOM 2690 C C . ARG B 2 166 ? -59.748 31.405 -24.927 1.00 25.93 632 ARG B C 1
ATOM 2691 O O . ARG B 2 166 ? -59.031 31.858 -24.019 1.00 32.46 632 ARG B O 1
ATOM 2699 N N . GLU B 2 167 ? -61.043 31.646 -25.001 1.00 27.74 633 GLU B N 1
ATOM 2700 C CA . GLU B 2 167 ? -61.723 32.327 -23.929 1.00 24.49 633 GLU B CA 1
ATOM 2701 C C . GLU B 2 167 ? -61.778 31.385 -22.753 1.00 34.31 633 GLU B C 1
ATOM 2702 O O . GLU B 2 167 ? -62.282 30.278 -22.895 1.00 35.97 633 GLU B O 1
ATOM 2708 N N . ARG B 2 168 ? -61.272 31.831 -21.604 1.00 25.88 634 ARG B N 1
ATOM 2709 C CA . ARG B 2 168 ? -61.525 31.158 -20.350 1.00 31.85 634 ARG B CA 1
ATOM 2710 C C . ARG B 2 168 ? -62.932 31.447 -19.804 1.00 28.60 634 ARG B C 1
ATOM 2711 O O . ARG B 2 168 ? -63.757 30.555 -19.635 1.00 32.91 634 ARG B O 1
ATOM 2719 N N . GLY B 2 169 ? -63.217 32.698 -19.536 1.00 27.70 635 GLY B N 1
ATOM 2720 C CA . GLY B 2 169 ? -64.524 33.032 -19.045 1.00 18.32 635 GLY B CA 1
ATOM 2721 C C . GLY B 2 169 ? -64.397 34.028 -17.910 1.00 27.70 635 GLY B C 1
ATOM 2722 O O . GLY B 2 169 ? -63.355 34.675 -17.760 1.00 28.74 635 GLY B O 1
ATOM 2723 N N . ASN B 2 170 ? -65.455 34.151 -17.109 1.00 34.73 636 ASN B N 1
ATOM 2724 C CA . ASN B 2 170 ? -65.457 35.051 -15.971 1.00 35.30 636 ASN B CA 1
ATOM 2725 C C . ASN B 2 170 ? -64.917 34.401 -14.728 1.00 29.06 636 ASN B C 1
ATOM 2726 O O . ASN B 2 170 ? -65.484 33.437 -14.248 1.00 30.10 636 ASN B O 1
ATOM 2731 N N . ILE B 2 171 ? -63.821 34.931 -14.203 1.00 28.12 637 ILE B N 1
ATOM 2732 C CA . ILE B 2 171 ? -63.340 34.497 -12.903 1.00 25.23 637 ILE B CA 1
ATOM 2733 C C . ILE B 2 171 ? -63.347 35.692 -11.972 1.00 33.06 637 ILE B C 1
ATOM 2734 O O . ILE B 2 171 ? -63.262 36.838 -12.419 1.00 31.86 637 ILE B O 1
ATOM 2739 N N . THR B 2 172 ? -63.479 35.476 -10.677 1.00 32.76 638 THR B N 1
ATOM 2740 C CA . THR B 2 172 ? -63.290 36.610 -9.800 1.00 34.89 638 THR B CA 1
ATOM 2741 C C . THR B 2 172 ? -61.813 36.702 -9.420 1.00 30.90 638 THR B C 1
ATOM 2742 O O . THR B 2 172 ? -61.113 35.701 -9.348 1.00 26.16 638 THR B O 1
ATOM 2746 N N . VAL B 2 173 ? -61.316 37.914 -9.277 1.00 31.25 639 VAL B N 1
ATOM 2747 C CA . VAL B 2 173 ? -59.902 38.147 -9.162 1.00 25.06 639 VAL B CA 1
ATOM 2748 C C . VAL B 2 173 ? -59.774 39.001 -7.903 1.00 36.66 639 VAL B C 1
ATOM 2749 O O . VAL B 2 173 ? -60.464 40.031 -7.765 1.00 32.45 639 VAL B O 1
ATOM 2753 N N . LYS B 2 174 ? -58.944 38.543 -6.963 1.00 47.80 640 LYS B N 1
ATOM 2754 C CA . LYS B 2 174 ? -58.702 39.222 -5.677 1.00 40.88 640 LYS B CA 1
ATOM 2755 C C . LYS B 2 174 ? -58.722 40.739 -5.861 1.00 34.47 640 LYS B C 1
ATOM 2756 O O . LYS B 2 174 ? -57.971 41.267 -6.649 1.00 34.82 640 LYS B O 1
ATOM 2762 N N . GLY B 2 175 ? -59.580 41.441 -5.138 1.00 31.81 641 GLY B N 1
ATOM 2763 C CA . GLY B 2 175 ? -59.560 42.886 -5.151 1.00 36.81 641 GLY B CA 1
ATOM 2764 C C . GLY B 2 175 ? -60.175 43.543 -6.361 1.00 34.17 641 GLY B C 1
ATOM 2765 O O . GLY B 2 175 ? -60.296 44.750 -6.413 1.00 48.04 641 GLY B O 1
ATOM 2766 N N . LYS B 2 176 ? -60.571 42.762 -7.327 1.00 35.54 642 LYS B N 1
ATOM 2767 C CA . LYS B 2 176 ? -60.949 43.244 -8.622 1.00 38.90 642 LYS B CA 1
ATOM 2768 C C . LYS B 2 176 ? -62.394 42.932 -9.006 1.00 33.32 642 LYS B C 1
ATOM 2769 O O . LYS B 2 176 ? -62.939 43.539 -9.862 1.00 34.80 642 LYS B O 1
ATOM 2775 N N . GLY B 2 177 ? -63.007 41.983 -8.357 1.00 36.01 643 GLY B N 1
ATOM 2776 C CA . GLY B 2 177 ? -64.326 41.511 -8.783 1.00 17.66 643 GLY B CA 1
ATOM 2777 C C . GLY B 2 177 ? -64.279 40.585 -10.014 1.00 31.67 643 GLY B C 1
ATOM 2778 O O . GLY B 2 177 ? -63.272 39.907 -10.312 1.00 27.32 643 GLY B O 1
ATOM 2779 N N . THR B 2 178 ? -65.355 40.533 -10.783 1.00 36.44 644 THR B N 1
ATOM 2780 C CA . THR B 2 178 ? -65.338 39.660 -11.953 1.00 29.64 644 THR B CA 1
ATOM 2781 C C . THR B 2 178 ? -64.500 40.204 -13.100 1.00 28.09 644 THR B C 1
ATOM 2782 O O . THR B 2 178 ? -64.568 41.375 -13.446 1.00 32.37 644 THR B O 1
ATOM 2786 N N . MET B 2 179 ? -63.664 39.364 -13.671 1.00 19.60 645 MET B N 1
ATOM 2787 C CA . MET B 2 179 ? -62.969 39.724 -14.899 1.00 18.78 645 MET B CA 1
ATOM 2788 C C . MET B 2 179 ? -63.072 38.611 -15.952 1.00 27.19 645 MET B C 1
ATOM 2789 O O . MET B 2 179 ? -63.003 37.400 -15.645 1.00 30.27 645 MET B O 1
ATOM 2794 N N . ARG B 2 180 ? -63.239 39.000 -17.206 1.00 30.49 646 ARG B N 1
ATOM 2795 C CA . ARG B 2 180 ? -63.178 38.009 -18.275 1.00 27.84 646 ARG B CA 1
ATOM 2796 C C . ARG B 2 180 ? -61.740 37.756 -18.703 1.00 26.64 646 ARG B C 1
ATOM 2797 O O . ARG B 2 180 ? -60.976 38.698 -18.917 1.00 26.15 646 ARG B O 1
ATOM 2805 N N . THR B 2 181 ? -61.336 36.492 -18.800 1.00 19.14 647 THR B N 1
ATOM 2806 C CA . THR B 2 181 ? -59.950 36.226 -19.136 1.00 21.26 647 THR B CA 1
ATOM 2807 C C . THR B 2 181 ? -59.815 35.182 -20.255 1.00 25.84 647 THR B C 1
ATOM 2808 O O . THR B 2 181 ? -60.774 34.554 -20.650 1.00 23.82 647 THR B O 1
ATOM 2812 N N . TYR B 2 182 ? -58.594 35.006 -20.732 1.00 26.68 648 TYR B N 1
ATOM 2813 C CA . TYR B 2 182 ? -58.311 34.210 -21.903 1.00 17.87 648 TYR B CA 1
ATOM 2814 C C . TYR B 2 182 ? -57.086 33.390 -21.621 1.00 27.29 648 TYR B C 1
ATOM 2815 O O . TYR B 2 182 ? -56.226 33.814 -20.867 1.00 27.59 648 TYR B O 1
ATOM 2824 N N . LEU B 2 183 ? -56.976 32.231 -22.245 1.00 24.64 649 LEU B N 1
ATOM 2825 C CA . LEU B 2 183 ? -55.754 31.457 -22.105 1.00 24.53 649 LEU B CA 1
ATOM 2826 C C . LEU B 2 183 ? -55.056 31.164 -23.434 1.00 33.86 649 LEU B C 1
ATOM 2827 O O . LEU B 2 183 ? -55.663 31.077 -24.510 1.00 38.23 649 LEU B O 1
ATOM 2832 N N . LEU B 2 184 ? -53.764 30.987 -23.370 1.00 40.29 650 LEU B N 1
ATOM 2833 C CA . LEU B 2 184 ? -53.030 30.600 -24.552 1.00 30.74 650 LEU B CA 1
ATOM 2834 C C . LEU B 2 184 ? -52.007 29.572 -24.126 1.00 31.62 650 LEU B C 1
ATOM 2835 O O . LEU B 2 184 ? -51.193 29.843 -23.264 1.00 37.61 650 LEU B O 1
ATOM 2840 N N . SER B 2 185 ? -52.097 28.366 -24.670 1.00 40.32 651 SER B N 1
ATOM 2841 C CA . SER B 2 185 ? -51.063 27.332 -24.470 1.00 51.92 651 SER B CA 1
ATOM 2842 C C . SER B 2 185 ? -49.933 27.377 -25.471 1.00 54.87 651 SER B C 1
ATOM 2843 O O . SER B 2 185 ? -50.184 27.472 -26.648 1.00 67.96 651 SER B O 1
ATOM 2846 N N . PRO B 2 186 ? -48.681 27.314 -24.999 1.00 58.54 652 PRO B N 1
ATOM 2847 C CA . PRO B 2 186 ? -47.489 27.177 -25.864 1.00 62.80 652 PRO B CA 1
ATOM 2848 C C . PRO B 2 186 ? -47.391 25.790 -26.515 1.00 70.97 652 PRO B C 1
ATOM 2849 O O . PRO B 2 186 ? -48.350 25.029 -26.441 1.00 58.20 652 PRO B O 1
ATOM 2853 N N . LEU B 2 187 ? -46.236 25.464 -27.107 1.00 104.71 653 LEU B N 1
ATOM 2854 C CA . LEU B 2 187 ? -45.926 24.122 -27.658 1.00 107.25 653 LEU B CA 1
ATOM 2855 C C . LEU B 2 187 ? -46.162 24.094 -29.160 1.00 110.76 653 LEU B C 1
ATOM 2856 O O . LEU B 2 187 ? -45.691 24.967 -29.881 1.00 112.38 653 LEU B O 1
#

Secondary structure (DSSP, 8-state):
-PPPEEEEEEEEEEEEETTHHHHTTTS-TTT--HHHHHHHHHHHHGGG-TTEEEEE-TTS-EEEEESSSS--STHHHHHHHHHHHHHHHHHTS------EEEEEEEEEEEE--B-SSS-B--BSHHHHHHHHHHHTS-TTSEEEEHHHHHH-S-GGGT----EEEE--SSSS-EEEEEE---/----EEEEEEEEEEEEETTHHHHHHTS-TTT--HHHHHHHHHHHHGGG-TTEEEEE-TTS-EEEEESSSS--TTHHHHHHHHHHHHHHHHHT------EEEEEEEEEEEE--B-SSS-B--BSHHHHHHHHHHHTS-TTSEEEETTT---S-GGGS--EEEEEEEETTTEEEEEEEE---